Protein AF-A0A7C1AF96-F1 (afdb_monomer)

Nearest PDB structures (foldseek):
  2wfb-assembly1_A  TM=9.797E-01  e=1.948E-12  Megalodesulfovibrio gigas
  1rdu-assembly1_A  TM=8.745E-01  e=9.611E-09  Thermotoga maritima
  2yx6-assembly3_D-3  TM=8.385E-01  e=1.027E-07  Pyrococcus horikoshii OT3
  1eo1-assembly1_A  TM=7.213E-01  e=1.896E-06  Methanothermobacter thermautotrophicus

Radius of gyration: 34.33 Å; Cα contacts (8 Å, |Δi|>4): 402; chains: 1; bounding box: 81×77×96 Å

Solvent-accessible surface area (backbone atoms only — not comparable to full-atom values): 17673 Å² total; per-residue (Å²): 92,42,30,33,34,26,12,66,41,80,50,60,84,26,39,34,17,57,41,50,33,56,19,54,15,38,36,42,29,29,72,78,79,69,50,69,47,65,40,76,43,88,36,47,81,48,95,66,62,18,29,43,57,46,38,50,54,40,52,76,70,60,37,49,35,37,43,18,22,30,39,33,50,66,24,47,52,50,26,60,75,69,69,29,44,41,28,58,71,43,64,53,45,34,54,60,47,55,52,39,49,76,70,61,74,63,64,72,51,94,65,54,81,42,60,83,68,73,92,60,85,73,73,85,76,83,81,90,74,84,87,79,88,77,94,78,86,83,88,82,85,93,80,86,80,88,86,88,86,90,83,89,82,89,85,90,83,90,82,90,80,90,84,89,82,90,84,88,82,83,89,87,88,87,88,85,87,81,92,80,83,88,77,90,68,85,73,86,70,79,56,75,67,58,61,50,54,52,50,51,51,53,51,51,53,53,52,52,52,53,49,53,52,51,52,50,53,48,52,59,59,61,50,59,62,46,49,18,64,42,67,42,70,92,50,42,80,44,80,51,58,44,36,75,61,33,93,61,64,22,40,47,74,64,93,37,62,45,63,41,63,87,53,32,80,51,81,54,56,38,38,79,61,33,92,65,62,25,44,48,80,42,75,42,74,62,85,128

Mean predicted aligned error: 21.58 Å

Foldseek 3Di:
DWEKFQFQDQDLQTKGALDQLQGQWIWTADLVPRDTGIGGQPLNPPPDCSLVVSLVVCLVVVHQEYEHQFDEQNNVVSCVVSNHFYFHNGITGNNVSSVCVVVVVTDTDPGTPDYPPPPPPDDDDPDPDDDPDDDDDDDDDDDDDDDDDDDDDDDDDDDDDDDDDDDDDDDDDDDDDDDDDDDPDDPPPPDPVVVVVVVVVVVVVVVVVVVVVVVVVVVVVVLAWQKFKDFQLVQFPQPCQLCVQQPQSQWDGDNGIDGNSVSGNPPCRSCVRPPRNGIDIDIDNPPD

Sequence (288 aa):
MKIAVTSTGPTLDSDVEARFGRCAYFLIIDADTMQFEAIENPNIALGGGAGIQSAQLMSEKGVTTVLTGNCGPNAFNVFGQAGIQVIVGVSGNIRNAVEQFKAGKYSSADAPNVQSHFGVSSGQQPDQTQPSGSNNPPMGNPGMGMGRGGGRGRGMGGGRGMGRGMGMGMRATMPGAPAGPDVFQSSNIPTAGQSELDQLKQQAQILQQQKQEIEKRISELESGRKAAAFIQTDKCTACGICANVCPNNAISIDKYAVVNPKLCTACAVCVSECPNGAITITQQKIES

Structure (mmCI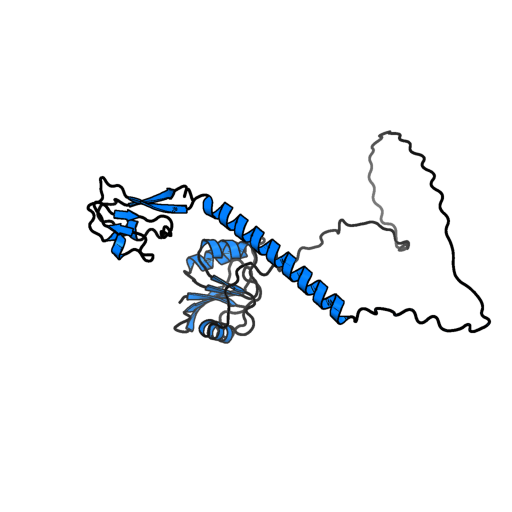F, N/CA/C/O backbone):
data_AF-A0A7C1AF96-F1
#
_entry.id   AF-A0A7C1AF96-F1
#
loop_
_atom_site.group_PDB
_atom_site.id
_atom_site.type_symbol
_atom_site.label_atom_id
_atom_site.label_alt_id
_atom_site.label_comp_id
_atom_site.label_asym_id
_atom_site.label_entity_id
_atom_site.label_seq_id
_atom_site.pdbx_PDB_ins_code
_atom_site.Cartn_x
_atom_site.Cartn_y
_atom_site.Cartn_z
_atom_site.occupancy
_atom_site.B_iso_or_equiv
_atom_site.auth_seq_id
_atom_site.auth_comp_id
_atom_site.auth_asym_id
_atom_site.auth_atom_id
_atom_site.pdbx_PDB_model_num
ATOM 1 N N . MET A 1 1 ? -2.999 -14.317 -1.721 1.00 89.12 1 MET A N 1
ATOM 2 C CA . MET A 1 1 ? -2.563 -12.898 -1.540 1.00 89.12 1 MET A CA 1
ATOM 3 C C . MET A 1 1 ? -1.856 -12.793 -0.193 1.00 89.12 1 MET A C 1
ATOM 5 O O . MET A 1 1 ? -2.411 -13.301 0.772 1.00 89.12 1 MET A O 1
ATOM 9 N N . LYS A 1 2 ? -0.677 -12.157 -0.085 1.00 95.50 2 LYS A N 1
ATOM 10 C CA . LYS A 1 2 ? 0.049 -12.068 1.200 1.00 95.50 2 LYS A CA 1
ATOM 11 C C . LYS A 1 2 ? -0.354 -10.838 2.005 1.00 95.50 2 LYS A C 1
ATOM 13 O O . LYS A 1 2 ? -0.113 -9.712 1.573 1.00 95.50 2 LYS A O 1
ATOM 18 N N . ILE A 1 3 ? -0.894 -11.062 3.194 1.00 96.81 3 ILE A N 1
ATOM 19 C CA . ILE A 1 3 ? -1.233 -10.013 4.155 1.00 96.81 3 ILE A CA 1
ATOM 20 C C . ILE A 1 3 ? -0.351 -10.129 5.398 1.00 96.81 3 ILE A C 1
ATOM 22 O O . ILE A 1 3 ? 0.041 -11.230 5.775 1.00 96.81 3 ILE A O 1
ATOM 26 N N . ALA A 1 4 ? -0.043 -9.011 6.046 1.00 97.88 4 ALA A N 1
ATOM 27 C CA . ALA A 1 4 ? 0.588 -9.005 7.361 1.00 97.88 4 ALA A CA 1
ATOM 28 C C . ALA A 1 4 ? -0.403 -8.522 8.412 1.00 97.88 4 ALA A C 1
ATOM 30 O O . ALA A 1 4 ? -1.096 -7.529 8.199 1.00 97.88 4 ALA A O 1
ATOM 31 N N . VAL A 1 5 ? -0.440 -9.186 9.560 1.00 98.06 5 VAL A N 1
ATOM 32 C CA . VAL A 1 5 ? -1.263 -8.780 10.702 1.00 98.06 5 VAL A CA 1
ATOM 33 C C . VAL A 1 5 ? -0.358 -8.529 11.901 1.00 98.06 5 VAL A C 1
ATOM 35 O O . VAL A 1 5 ? 0.487 -9.366 12.229 1.00 98.06 5 VAL A O 1
ATOM 38 N N . THR A 1 6 ? -0.509 -7.373 12.551 1.00 97.94 6 THR A N 1
ATOM 39 C CA . THR A 1 6 ? 0.190 -7.094 13.812 1.00 97.94 6 THR A CA 1
ATOM 40 C C . THR A 1 6 ? -0.390 -7.962 14.912 1.00 97.94 6 THR A C 1
ATOM 42 O O . THR A 1 6 ? -1.603 -8.018 15.079 1.00 97.94 6 THR A O 1
ATOM 45 N N . SER A 1 7 ? 0.460 -8.632 15.681 1.00 97.88 7 SER A N 1
ATOM 46 C CA . SER A 1 7 ? 0.019 -9.633 16.648 1.00 97.88 7 SER A CA 1
ATOM 47 C C . SER A 1 7 ? 0.686 -9.470 18.006 1.00 97.88 7 SER A C 1
ATOM 49 O O . SER A 1 7 ? 1.871 -9.135 18.106 1.00 97.88 7 SER A O 1
ATOM 51 N N . THR A 1 8 ? -0.092 -9.763 19.044 1.00 97.06 8 THR A N 1
ATOM 52 C CA . THR A 1 8 ? 0.370 -9.913 20.430 1.00 97.06 8 THR A CA 1
ATOM 53 C C . THR A 1 8 ? 1.110 -11.239 20.666 1.00 97.06 8 THR A C 1
ATOM 55 O O . THR A 1 8 ? 1.869 -11.351 21.627 1.00 97.06 8 THR A O 1
ATOM 58 N N . GLY A 1 9 ? 0.942 -12.231 19.782 1.00 96.44 9 GLY A N 1
ATOM 59 C CA . GLY A 1 9 ? 1.551 -13.563 19.895 1.00 96.44 9 GLY A CA 1
ATOM 60 C C . GLY A 1 9 ? 1.817 -14.260 18.548 1.00 96.44 9 GLY A C 1
ATOM 61 O O . GLY A 1 9 ? 1.460 -13.747 17.488 1.00 96.44 9 GLY A O 1
ATOM 62 N N . PRO A 1 10 ? 2.455 -15.442 18.541 1.00 97.19 10 PRO A N 1
ATOM 63 C CA . PRO A 1 10 ? 2.913 -16.089 17.308 1.00 97.19 10 PRO A CA 1
ATOM 64 C C . PRO A 1 10 ? 1.847 -16.957 16.611 1.00 97.19 10 PRO A C 1
ATOM 66 O O . PRO A 1 10 ? 2.187 -17.750 15.736 1.00 97.19 10 PRO A O 1
ATOM 69 N N . THR A 1 11 ? 0.569 -16.869 16.992 1.00 96.56 11 THR A N 1
ATOM 70 C CA . THR A 1 11 ? -0.496 -17.758 16.486 1.00 96.56 11 THR A CA 1
ATOM 71 C C . THR A 1 11 ? -1.687 -16.978 15.932 1.00 96.56 11 THR A C 1
ATOM 73 O O . THR A 1 11 ? -1.937 -15.844 16.330 1.00 96.56 11 THR A O 1
ATOM 76 N N . LEU A 1 12 ? -2.483 -17.611 15.063 1.00 93.94 12 LEU A N 1
ATOM 77 C CA . LEU A 1 12 ? -3.737 -17.037 14.540 1.00 93.94 12 LEU A CA 1
ATOM 78 C C . LEU A 1 12 ? -4.817 -16.812 15.611 1.00 93.94 12 LEU A C 1
ATOM 80 O O . LEU A 1 12 ? -5.776 -16.082 15.368 1.00 93.94 12 LEU A O 1
ATOM 84 N N . ASP A 1 13 ? -4.670 -17.447 16.772 1.00 95.94 13 ASP A N 1
ATOM 85 C CA . ASP A 1 13 ? -5.605 -17.306 17.889 1.00 95.94 13 ASP A CA 1
ATOM 86 C C . ASP A 1 13 ? -5.225 -16.134 18.811 1.00 95.94 13 ASP A C 1
ATOM 88 O O . ASP A 1 13 ? -5.972 -15.801 19.729 1.00 95.94 13 ASP A O 1
ATOM 92 N N . SER A 1 14 ? -4.081 -15.493 18.548 1.00 97.25 14 SER A N 1
ATOM 93 C CA . SER A 1 14 ? -3.659 -14.265 19.220 1.00 97.25 14 SER A CA 1
ATOM 94 C C . SER A 1 14 ? -4.515 -13.070 18.783 1.00 97.25 14 SER A C 1
ATOM 96 O O . SER A 1 14 ? -5.186 -13.097 17.744 1.00 97.25 14 SER A O 1
ATOM 98 N N . ASP A 1 15 ? -4.467 -12.001 19.574 1.00 97.81 15 ASP A N 1
ATOM 99 C CA . ASP A 1 15 ? -5.159 -10.752 19.264 1.00 97.81 15 ASP A CA 1
ATOM 100 C C . ASP A 1 15 ? -4.286 -9.809 18.437 1.00 97.81 15 ASP A C 1
ATOM 102 O O . ASP A 1 15 ? -3.054 -9.781 18.573 1.00 97.81 15 ASP A O 1
ATOM 106 N N . VAL A 1 16 ? -4.949 -8.994 17.618 1.00 97.50 16 VAL A N 1
ATOM 107 C CA . VAL A 1 16 ? -4.322 -7.939 16.826 1.00 97.50 16 VAL A CA 1
ATOM 108 C C . VAL A 1 16 ? -3.700 -6.897 17.753 1.00 97.50 16 VAL A C 1
ATOM 110 O O . VAL A 1 16 ? -4.373 -6.311 18.604 1.00 97.50 16 VAL A O 1
ATOM 113 N N . GLU A 1 17 ? -2.408 -6.623 17.573 1.00 96.12 17 GLU A N 1
ATOM 114 C CA . GLU A 1 17 ? -1.723 -5.600 18.363 1.00 96.12 17 GLU A CA 1
ATOM 115 C C . GLU A 1 17 ? -2.100 -4.196 17.872 1.00 96.12 17 GLU A C 1
ATOM 117 O O . GLU A 1 17 ? -2.015 -3.869 16.684 1.00 96.12 17 GLU A O 1
ATOM 122 N N . ALA A 1 18 ? -2.414 -3.318 18.827 1.00 94.06 18 ALA A N 1
ATOM 123 C CA . ALA A 1 18 ? -2.754 -1.925 18.583 1.00 94.06 18 ALA A CA 1
ATOM 124 C C . ALA A 1 18 ? -1.627 -1.075 17.969 1.00 94.06 18 ALA A C 1
ATOM 126 O O . ALA A 1 18 ? -1.911 0.005 17.462 1.00 94.06 18 ALA A O 1
ATOM 127 N N . ARG A 1 19 ? -0.352 -1.471 18.043 1.00 94.25 19 ARG A N 1
ATOM 128 C CA . ARG A 1 19 ? 0.785 -0.645 17.596 1.00 94.25 19 ARG A CA 1
ATOM 129 C C . ARG A 1 19 ? 1.544 -1.348 16.485 1.00 94.25 19 ARG A C 1
ATOM 131 O O . ARG A 1 19 ? 2.195 -2.348 16.747 1.00 94.25 19 ARG A O 1
ATOM 138 N N . PHE A 1 20 ? 1.573 -0.761 15.291 1.00 95.75 20 PHE A N 1
ATOM 139 C CA . PHE A 1 20 ? 2.322 -1.336 14.175 1.00 95.75 20 PHE A CA 1
ATOM 140 C C . PHE A 1 20 ? 3.829 -1.459 14.443 1.00 95.75 20 PHE A C 1
ATOM 142 O O . PHE A 1 20 ? 4.377 -2.552 14.469 1.00 95.75 20 PHE A O 1
ATOM 149 N N . GLY A 1 21 ? 4.519 -0.340 14.683 1.00 92.88 21 GLY A N 1
ATOM 150 C CA . GLY A 1 21 ? 5.987 -0.348 14.744 1.00 92.88 21 GLY A CA 1
ATOM 151 C C . GLY A 1 21 ? 6.581 -1.074 15.954 1.00 92.88 21 GLY A C 1
ATOM 152 O O . GLY A 1 21 ? 7.790 -1.260 16.006 1.00 92.88 21 GLY A O 1
ATOM 153 N N . ARG A 1 22 ? 5.755 -1.434 16.941 1.00 93.75 22 ARG A N 1
ATOM 154 C CA . ARG A 1 22 ? 6.172 -2.038 18.215 1.00 93.75 22 ARG A CA 1
ATOM 155 C C . ARG A 1 22 ? 5.296 -3.228 18.613 1.00 93.75 22 ARG A C 1
ATOM 157 O O . ARG A 1 22 ? 5.186 -3.514 19.801 1.00 93.75 22 ARG A O 1
ATOM 164 N N . CYS A 1 23 ? 4.641 -3.883 17.657 1.00 95.38 23 CYS A N 1
ATOM 165 C CA . CYS A 1 23 ? 3.987 -5.156 17.944 1.00 95.38 23 CYS A CA 1
ATOM 166 C C . CYS A 1 23 ? 5.028 -6.215 18.300 1.00 95.38 23 CYS A C 1
ATOM 168 O O . CYS A 1 23 ? 6.191 -6.088 17.910 1.00 95.38 23 CYS A O 1
ATOM 170 N N . ALA A 1 24 ? 4.605 -7.243 19.032 1.00 96.06 24 ALA A N 1
ATOM 171 C CA . ALA A 1 24 ? 5.470 -8.365 19.372 1.00 96.06 24 ALA A CA 1
ATOM 172 C C . ALA A 1 24 ? 5.779 -9.225 18.137 1.00 96.06 24 ALA A C 1
ATOM 174 O O . ALA A 1 24 ? 6.933 -9.581 17.903 1.00 96.06 24 ALA A O 1
ATOM 175 N N . TYR A 1 25 ? 4.762 -9.499 17.314 1.00 97.94 25 TYR A N 1
ATOM 176 C CA . TYR A 1 25 ? 4.886 -10.349 16.132 1.00 97.94 25 TYR A CA 1
ATOM 177 C C . TYR A 1 25 ? 4.202 -9.740 14.903 1.00 97.94 25 TYR A C 1
ATOM 179 O O . TYR A 1 25 ? 3.213 -9.009 15.014 1.00 97.94 25 TYR A O 1
ATOM 187 N N . PHE A 1 26 ? 4.708 -10.091 13.724 1.00 98.06 26 PHE A N 1
ATOM 188 C CA . PHE A 1 26 ? 4.015 -9.972 12.445 1.00 98.06 26 PHE A CA 1
ATOM 189 C C . PHE A 1 26 ? 3.628 -11.369 11.967 1.00 98.06 26 PHE A C 1
ATOM 191 O O . PHE A 1 26 ? 4.490 -12.232 11.805 1.00 98.06 26 PHE A O 1
ATOM 198 N N . LEU A 1 27 ? 2.340 -11.593 11.721 1.00 97.94 27 LEU A N 1
ATOM 199 C CA . LEU A 1 27 ? 1.864 -12.810 11.067 1.00 97.94 27 LEU A CA 1
ATOM 200 C C . LEU A 1 27 ? 1.725 -12.535 9.575 1.00 97.94 27 LEU A C 1
ATOM 202 O O . LEU A 1 27 ? 0.870 -11.744 9.178 1.00 97.94 27 LEU A O 1
ATOM 206 N N . ILE A 1 28 ? 2.561 -13.177 8.761 1.00 97.88 28 ILE A N 1
ATOM 207 C CA . ILE A 1 28 ? 2.480 -13.121 7.301 1.00 97.88 28 ILE A CA 1
ATOM 208 C C . ILE A 1 28 ? 1.579 -14.261 6.853 1.00 97.88 28 ILE A C 1
ATOM 210 O O . ILE A 1 28 ? 1.961 -15.422 6.948 1.00 97.88 28 ILE A O 1
ATOM 214 N N . ILE A 1 29 ? 0.378 -13.931 6.401 1.00 96.94 29 ILE A N 1
ATOM 215 C CA . ILE A 1 29 ? -0.694 -14.883 6.123 1.00 96.94 29 ILE A CA 1
ATOM 216 C C . ILE A 1 29 ? -1.000 -14.843 4.629 1.00 96.94 29 ILE A C 1
ATOM 218 O O . ILE A 1 29 ? -1.145 -13.771 4.040 1.00 96.94 29 ILE A O 1
ATOM 222 N N . ASP A 1 30 ? -1.133 -16.006 4.003 1.00 95.38 30 ASP A N 1
ATOM 223 C CA . ASP A 1 30 ? -1.784 -16.095 2.703 1.00 95.38 30 ASP A CA 1
ATOM 224 C C . ASP A 1 30 ? -3.303 -16.100 2.906 1.00 95.38 30 ASP A C 1
ATOM 226 O O . ASP A 1 30 ? -3.874 -17.058 3.431 1.00 95.38 30 ASP A O 1
ATOM 230 N N . ALA A 1 31 ? -3.964 -15.018 2.496 1.00 89.81 31 ALA A N 1
ATOM 231 C CA . ALA A 1 31 ? -5.403 -14.842 2.666 1.00 89.81 31 ALA A CA 1
ATOM 232 C C . ALA A 1 31 ? -6.228 -15.941 1.969 1.00 89.81 31 ALA A C 1
ATOM 234 O O . ALA A 1 31 ? -7.345 -16.239 2.398 1.00 89.81 31 ALA A O 1
ATOM 235 N N . ASP A 1 32 ? -5.695 -16.580 0.926 1.00 89.31 32 ASP A N 1
ATOM 236 C CA . ASP A 1 32 ? -6.428 -17.606 0.185 1.00 89.31 32 ASP A CA 1
ATOM 237 C C . ASP A 1 32 ? -6.416 -18.944 0.938 1.00 89.31 32 ASP A C 1
ATOM 239 O O . ASP A 1 32 ? -7.465 -19.570 1.105 1.00 89.31 32 ASP A O 1
ATOM 243 N N . THR A 1 33 ? -5.256 -19.339 1.472 1.00 93.19 33 THR A N 1
ATOM 244 C CA . THR A 1 33 ? -5.028 -20.666 2.075 1.00 93.19 33 THR A CA 1
ATOM 245 C C . THR A 1 33 ? -5.020 -20.685 3.604 1.00 93.19 33 THR A C 1
ATOM 247 O O . THR A 1 33 ? -5.053 -21.764 4.190 1.00 93.19 33 THR A O 1
ATOM 250 N N . MET A 1 34 ? -4.974 -19.521 4.262 1.00 89.56 34 MET A N 1
ATOM 251 C CA . MET A 1 34 ? -4.765 -19.355 5.711 1.00 89.56 34 MET A CA 1
ATOM 252 C C . MET A 1 34 ? -3.424 -19.900 6.235 1.00 89.56 34 MET A C 1
ATOM 254 O O . MET A 1 34 ? -3.220 -19.962 7.450 1.00 89.56 34 MET A O 1
ATOM 258 N N . GLN A 1 35 ? -2.492 -20.275 5.353 1.00 94.31 35 GLN A N 1
ATOM 259 C CA . GLN A 1 35 ? -1.126 -20.598 5.759 1.00 94.31 35 GLN A CA 1
ATOM 260 C C . GLN A 1 35 ? -0.426 -19.334 6.251 1.00 94.31 35 GLN A C 1
ATOM 262 O O . GLN A 1 35 ? -0.613 -18.261 5.675 1.00 94.31 35 GLN A O 1
ATOM 267 N N . PHE A 1 36 ? 0.378 -19.454 7.308 1.00 96.88 36 PHE A N 1
ATOM 268 C CA . PHE A 1 36 ? 1.042 -18.301 7.898 1.00 96.88 36 PHE A CA 1
ATOM 269 C C . PHE A 1 36 ? 2.465 -18.591 8.378 1.00 96.88 36 PHE A C 1
ATOM 271 O O . PHE A 1 36 ? 2.800 -19.713 8.752 1.00 96.88 36 PHE A O 1
ATOM 278 N N . GLU A 1 37 ? 3.276 -17.538 8.403 1.00 97.19 37 GLU A N 1
ATOM 279 C CA . GLU A 1 37 ? 4.590 -17.466 9.040 1.00 97.19 37 GLU A CA 1
ATOM 280 C C . GLU A 1 37 ? 4.519 -16.415 10.155 1.00 97.19 37 GLU A C 1
ATOM 282 O O . GLU A 1 37 ? 4.084 -15.285 9.919 1.00 97.19 37 GLU A O 1
ATOM 287 N N . ALA A 1 38 ? 4.934 -16.773 11.371 1.00 97.44 38 ALA A N 1
ATOM 288 C CA . ALA A 1 38 ? 5.052 -15.829 12.477 1.00 97.44 38 ALA A CA 1
ATOM 289 C C . ALA A 1 38 ? 6.484 -15.294 12.560 1.00 97.44 38 ALA A C 1
ATOM 291 O O . ALA A 1 38 ? 7.435 -16.068 12.658 1.00 97.44 38 ALA A O 1
ATOM 292 N N . ILE A 1 39 ? 6.627 -13.972 12.548 1.00 97.00 39 ILE A N 1
ATOM 293 C CA . ILE A 1 39 ? 7.911 -13.277 12.623 1.00 97.00 39 ILE A CA 1
ATOM 294 C C . ILE A 1 39 ? 7.922 -12.437 13.895 1.00 97.00 39 ILE A C 1
ATOM 296 O O . ILE A 1 39 ? 7.085 -11.550 14.056 1.00 97.00 39 ILE A O 1
ATOM 300 N N . GLU A 1 40 ? 8.865 -12.696 14.795 1.00 97.25 40 GLU A N 1
ATOM 301 C CA . GLU A 1 40 ? 9.105 -11.826 15.950 1.00 97.25 40 GLU A CA 1
ATOM 302 C C . GLU A 1 40 ? 9.656 -10.477 15.478 1.00 97.25 40 GLU A C 1
ATOM 304 O O . GLU A 1 40 ? 10.508 -10.425 14.591 1.00 97.25 40 GLU A O 1
ATOM 309 N N . ASN A 1 41 ? 9.164 -9.374 16.041 1.00 95.56 41 ASN A N 1
ATOM 310 C CA . ASN A 1 41 ? 9.563 -8.040 15.613 1.00 95.56 41 ASN A CA 1
ATOM 311 C C . ASN A 1 41 ? 10.895 -7.609 16.265 1.00 95.56 41 ASN A C 1
ATOM 313 O O . ASN A 1 41 ? 10.896 -7.194 17.430 1.00 95.56 41 ASN A O 1
ATOM 317 N N . PRO A 1 42 ? 12.020 -7.565 15.520 1.00 92.56 42 PRO A N 1
ATOM 318 C CA . PRO A 1 42 ? 13.310 -7.160 16.084 1.00 92.56 42 PRO A CA 1
ATOM 319 C C . PRO A 1 42 ? 13.357 -5.665 16.437 1.00 92.56 42 PRO A C 1
ATOM 321 O O . PRO A 1 42 ? 14.254 -5.208 17.144 1.00 92.56 42 PRO A O 1
ATOM 324 N N . ASN A 1 43 ? 12.392 -4.879 15.950 1.00 93.25 43 ASN A N 1
ATOM 325 C CA . ASN A 1 43 ? 12.403 -3.423 16.027 1.00 93.25 43 ASN A CA 1
ATOM 326 C C . ASN A 1 43 ? 11.669 -2.871 17.257 1.00 93.25 43 ASN A C 1
ATOM 328 O O . ASN A 1 43 ? 11.632 -1.652 17.448 1.00 93.25 43 ASN A O 1
ATOM 332 N N . ILE A 1 44 ? 11.095 -3.735 18.104 1.00 90.12 44 ILE A N 1
ATOM 333 C CA . ILE A 1 44 ? 10.244 -3.331 19.234 1.00 90.12 44 ILE A CA 1
ATOM 334 C C . ILE A 1 44 ? 10.962 -2.396 20.222 1.00 90.12 44 ILE A C 1
ATOM 336 O O . ILE A 1 44 ? 10.368 -1.434 20.715 1.00 90.12 44 ILE A O 1
ATOM 340 N N . ALA A 1 45 ? 12.253 -2.642 20.460 1.00 87.06 45 ALA A N 1
ATOM 341 C CA . ALA A 1 45 ? 13.074 -1.929 21.437 1.00 87.06 45 ALA A CA 1
ATOM 342 C C . ALA A 1 45 ? 13.788 -0.687 20.870 1.00 87.06 45 ALA A C 1
ATOM 344 O O . ALA A 1 45 ? 14.505 -0.004 21.601 1.00 87.06 45 ALA A O 1
ATOM 345 N N . LEU A 1 46 ? 13.611 -0.365 19.582 1.00 86.06 46 LEU A N 1
ATOM 346 C CA . LEU A 1 46 ? 14.291 0.782 18.985 1.00 86.06 46 LEU A CA 1
ATOM 347 C C . LEU A 1 46 ? 13.798 2.102 19.604 1.00 86.06 46 LEU A C 1
ATOM 349 O O . LEU A 1 46 ? 12.593 2.386 19.679 1.00 86.06 46 LEU A O 1
ATOM 353 N N . GLY A 1 47 ? 14.757 2.945 20.002 1.00 79.62 47 GLY A N 1
ATOM 354 C CA . GLY A 1 47 ? 14.502 4.284 20.547 1.00 79.62 47 GLY A CA 1
ATOM 355 C C . GLY A 1 47 ? 13.832 5.231 19.543 1.00 79.62 47 GLY A C 1
ATOM 356 O O . GLY A 1 47 ? 13.121 6.151 19.938 1.00 79.62 47 GLY A O 1
ATOM 357 N N . GLY A 1 48 ? 13.983 4.959 18.244 1.00 86.62 48 GLY A N 1
ATOM 358 C CA . GLY A 1 48 ? 13.337 5.679 17.151 1.00 86.62 48 GLY A CA 1
ATOM 359 C C . GLY A 1 48 ? 13.349 4.860 15.861 1.00 86.62 48 GLY A C 1
ATOM 360 O O . GLY A 1 48 ? 14.151 3.946 15.705 1.00 86.62 48 GLY A O 1
ATOM 361 N N . GLY A 1 49 ? 12.429 5.155 14.940 1.00 89.06 49 GLY A N 1
ATOM 362 C CA . GLY A 1 49 ? 12.390 4.498 13.626 1.00 89.06 49 GLY A CA 1
ATOM 363 C C . GLY A 1 49 ? 11.813 3.077 13.601 1.00 89.06 49 GLY A C 1
ATOM 364 O O . GLY A 1 49 ? 11.750 2.491 12.525 1.00 89.06 49 GLY A O 1
ATOM 365 N N . ALA A 1 50 ? 11.313 2.551 14.726 1.00 92.19 50 ALA A N 1
ATOM 366 C CA . ALA A 1 50 ? 10.740 1.202 14.818 1.00 92.19 50 ALA A CA 1
ATOM 367 C C . ALA A 1 50 ? 9.675 0.914 13.740 1.00 92.19 50 ALA A C 1
ATOM 369 O O . ALA A 1 50 ? 9.684 -0.138 13.106 1.00 92.19 50 ALA A O 1
ATOM 370 N N . GLY A 1 51 ? 8.802 1.892 13.464 1.00 93.38 51 GLY A N 1
ATOM 371 C CA . GLY A 1 51 ? 7.803 1.791 12.397 1.00 93.38 51 GLY A CA 1
ATOM 372 C C . GLY A 1 51 ? 8.385 1.795 10.979 1.00 93.38 51 GLY A C 1
ATOM 373 O O . GLY A 1 51 ? 7.856 1.099 10.126 1.00 93.38 51 GLY A O 1
ATOM 374 N N . ILE A 1 52 ? 9.474 2.527 10.722 1.00 94.94 52 ILE A N 1
ATOM 375 C CA . ILE A 1 52 ? 10.123 2.561 9.397 1.00 94.94 52 ILE A CA 1
ATOM 376 C C . ILE A 1 52 ? 10.756 1.201 9.111 1.00 94.94 52 ILE A C 1
ATOM 378 O O . ILE A 1 52 ? 10.479 0.603 8.078 1.00 94.94 52 ILE A O 1
ATOM 382 N N . GLN A 1 53 ? 11.546 0.697 10.061 1.00 95.94 53 GLN A N 1
ATOM 383 C CA . GLN A 1 53 ? 12.230 -0.592 9.939 1.00 95.94 53 GLN A CA 1
ATOM 384 C C . GLN A 1 53 ? 11.231 -1.751 9.834 1.00 95.94 53 GLN A C 1
ATOM 386 O O . GLN A 1 53 ? 11.382 -2.639 9.001 1.00 95.94 53 GLN A O 1
ATOM 391 N N . SER A 1 54 ? 10.147 -1.706 10.615 1.00 96.56 54 SER A N 1
ATOM 392 C CA . SER A 1 54 ? 9.077 -2.703 10.516 1.00 96.56 54 SER A CA 1
ATOM 393 C C . SER A 1 54 ? 8.363 -2.658 9.162 1.00 96.56 54 SER A C 1
ATOM 395 O O . SER A 1 54 ? 8.066 -3.702 8.594 1.00 96.56 54 SER A O 1
ATOM 397 N N . ALA A 1 55 ? 8.104 -1.469 8.609 1.00 96.19 55 ALA A N 1
ATOM 398 C CA . ALA A 1 55 ? 7.479 -1.340 7.293 1.00 96.19 55 ALA A CA 1
ATOM 399 C C . ALA A 1 55 ? 8.403 -1.825 6.160 1.00 96.19 55 ALA A C 1
ATOM 401 O O . ALA A 1 55 ? 7.933 -2.475 5.227 1.00 96.19 55 ALA A O 1
ATOM 402 N N . GLN A 1 56 ? 9.715 -1.581 6.268 1.00 95.56 56 GLN A N 1
ATOM 403 C CA . GLN A 1 56 ? 10.718 -2.125 5.344 1.00 95.56 56 GLN A CA 1
ATOM 404 C C . GLN A 1 56 ? 10.728 -3.658 5.370 1.00 95.56 56 GLN A C 1
ATOM 406 O O . GLN A 1 56 ? 10.623 -4.275 4.313 1.00 95.56 56 GLN A O 1
ATOM 411 N N . LEU A 1 57 ? 10.717 -4.265 6.561 1.00 95.88 57 LEU A N 1
ATOM 412 C CA . LEU A 1 57 ? 10.621 -5.719 6.722 1.00 95.88 57 LEU A CA 1
ATOM 413 C C . LEU A 1 57 ? 9.371 -6.302 6.037 1.00 95.88 57 LEU A C 1
ATOM 415 O O . LEU A 1 57 ? 9.436 -7.358 5.410 1.00 95.88 57 LEU A O 1
ATOM 419 N N . MET A 1 58 ? 8.223 -5.621 6.125 1.00 96.62 58 MET A N 1
ATOM 420 C CA . MET A 1 58 ? 6.995 -6.068 5.448 1.00 96.62 58 MET A CA 1
ATOM 421 C C . MET A 1 58 ? 7.103 -5.976 3.921 1.00 96.62 58 MET A C 1
ATOM 423 O O . MET A 1 58 ? 6.608 -6.860 3.219 1.00 96.62 58 MET A O 1
ATOM 427 N N . SER A 1 59 ? 7.780 -4.944 3.412 1.00 95.38 59 SER A N 1
ATOM 428 C CA . SER A 1 59 ? 8.071 -4.797 1.983 1.00 95.38 59 SER A CA 1
ATOM 429 C C . SER A 1 59 ? 8.971 -5.923 1.471 1.00 95.38 59 SER A C 1
ATOM 431 O O . SER A 1 59 ? 8.650 -6.571 0.477 1.00 95.38 59 SER A O 1
ATOM 433 N N . GLU A 1 60 ? 10.031 -6.255 2.211 1.00 95.00 60 GLU A N 1
ATOM 434 C CA . GLU A 1 60 ? 10.932 -7.372 1.890 1.00 95.00 60 GLU A CA 1
ATOM 435 C C . GLU A 1 60 ? 10.216 -8.730 1.886 1.00 95.00 60 GLU A C 1
ATOM 437 O O . GLU A 1 60 ? 10.514 -9.597 1.064 1.00 95.00 60 GLU A O 1
ATOM 442 N N . LYS A 1 61 ? 9.226 -8.917 2.769 1.00 95.00 61 LYS A N 1
ATOM 443 C CA . LYS A 1 61 ? 8.389 -10.129 2.816 1.00 95.00 61 LYS A CA 1
ATOM 444 C C . LYS A 1 61 ? 7.358 -10.208 1.679 1.00 95.00 61 LYS A C 1
ATOM 446 O O . LYS A 1 61 ? 6.690 -11.240 1.537 1.00 95.00 61 LYS A O 1
ATOM 451 N N . GLY A 1 62 ? 7.248 -9.169 0.847 1.00 94.62 62 GLY A N 1
ATOM 452 C CA . GLY A 1 62 ? 6.353 -9.123 -0.311 1.00 94.62 62 GLY A CA 1
ATOM 453 C C . GLY A 1 62 ? 4.876 -9.098 0.081 1.00 94.62 62 GLY A C 1
ATOM 454 O O . GLY A 1 62 ? 4.045 -9.729 -0.574 1.00 94.62 62 GLY A O 1
ATOM 455 N N . VAL A 1 63 ? 4.559 -8.441 1.195 1.00 96.69 63 VAL A N 1
ATOM 456 C CA . VAL A 1 63 ? 3.189 -8.266 1.683 1.00 96.69 63 VAL A CA 1
ATOM 457 C C . VAL A 1 63 ? 2.489 -7.195 0.854 1.00 96.69 63 VAL A C 1
ATOM 459 O O . VAL A 1 63 ? 3.050 -6.132 0.620 1.00 96.69 63 VAL A O 1
ATOM 462 N N . THR A 1 64 ? 1.245 -7.440 0.447 1.00 96.25 64 THR A N 1
ATOM 463 C CA . THR A 1 64 ? 0.440 -6.465 -0.308 1.00 96.25 64 THR A CA 1
ATOM 464 C C . THR A 1 64 ? -0.468 -5.626 0.586 1.00 96.25 64 THR A C 1
ATOM 466 O O . THR A 1 64 ? -0.845 -4.516 0.212 1.00 96.25 64 THR A O 1
ATOM 469 N N . THR A 1 65 ? -0.827 -6.140 1.767 1.00 96.50 65 THR A N 1
ATOM 470 C CA . THR A 1 65 ? -1.747 -5.472 2.698 1.00 96.50 65 THR A CA 1
ATOM 471 C C . THR A 1 65 ? -1.344 -5.699 4.151 1.00 96.50 65 THR A C 1
ATOM 473 O O . THR A 1 65 ? -1.037 -6.822 4.538 1.00 96.50 65 THR A O 1
ATOM 476 N N . VAL A 1 66 ? -1.391 -4.656 4.978 1.00 97.50 66 VAL A N 1
ATOM 477 C CA . VAL A 1 66 ? -1.111 -4.716 6.419 1.00 97.50 66 VAL A CA 1
ATOM 478 C C . VAL A 1 66 ? -2.369 -4.395 7.214 1.00 97.50 66 VAL A C 1
ATOM 480 O O . VAL A 1 66 ? -2.984 -3.355 7.002 1.00 97.50 66 VAL A O 1
ATOM 483 N N . LEU A 1 67 ? -2.727 -5.265 8.155 1.00 97.44 67 LEU A N 1
ATOM 484 C CA . LEU A 1 67 ? -3.810 -5.079 9.114 1.00 97.44 67 LEU A CA 1
ATOM 485 C C . LEU A 1 67 ? -3.197 -4.748 10.475 1.00 97.44 67 LEU A C 1
ATOM 487 O O . LEU A 1 67 ? -2.409 -5.525 11.019 1.00 97.44 67 LEU A O 1
ATOM 491 N N . THR A 1 68 ? -3.553 -3.594 11.028 1.00 97.06 68 THR A N 1
ATOM 492 C CA . THR A 1 68 ? -3.049 -3.134 12.326 1.00 97.06 68 THR A CA 1
ATOM 493 C C . THR A 1 68 ? -4.105 -2.334 13.077 1.00 97.06 68 THR A C 1
ATOM 495 O O . THR A 1 68 ? -5.028 -1.781 12.479 1.00 97.06 68 THR A O 1
ATOM 498 N N . GLY A 1 69 ? -3.961 -2.218 14.398 1.00 93.88 69 GLY A N 1
ATOM 499 C CA . GLY A 1 69 ? -4.761 -1.262 15.159 1.00 93.88 69 GLY A CA 1
ATOM 500 C C . GLY A 1 69 ? -4.383 0.176 14.811 1.00 93.88 69 GLY A C 1
ATOM 501 O O . GLY A 1 69 ? -5.225 0.952 14.370 1.00 93.88 69 GLY A O 1
ATOM 502 N N . ASN A 1 70 ? -3.106 0.537 14.946 1.00 93.88 70 ASN A N 1
ATOM 503 C CA . ASN A 1 70 ? -2.626 1.884 14.650 1.00 93.88 70 ASN A CA 1
ATOM 504 C C . ASN A 1 70 ? -1.363 1.887 13.794 1.00 93.88 70 ASN A C 1
ATOM 506 O O . ASN A 1 70 ? -0.451 1.077 13.990 1.00 93.88 70 ASN A O 1
ATOM 510 N N . CYS A 1 71 ? -1.287 2.866 12.894 1.00 94.12 71 CYS A N 1
ATOM 511 C CA . CYS A 1 71 ? -0.140 3.143 12.043 1.00 94.12 71 CYS A CA 1
ATOM 512 C C . CYS A 1 71 ? 0.206 4.637 12.097 1.00 94.12 71 CYS A C 1
ATOM 514 O O . CYS A 1 71 ? -0.623 5.493 11.790 1.00 94.12 71 CYS A O 1
ATOM 516 N N . GLY A 1 72 ? 1.446 4.948 12.482 1.00 90.06 72 GLY A N 1
ATOM 517 C CA . GLY A 1 72 ? 1.961 6.320 12.483 1.00 90.06 72 GLY A CA 1
ATOM 518 C C . GLY A 1 72 ? 2.431 6.785 11.097 1.00 90.06 72 GLY A C 1
ATOM 519 O O . GLY A 1 72 ? 2.647 5.950 10.212 1.00 90.06 72 GLY A O 1
ATOM 520 N N . PRO A 1 73 ? 2.670 8.097 10.911 1.00 91.12 73 PRO A N 1
ATOM 521 C CA . PRO A 1 73 ? 2.966 8.700 9.606 1.00 91.12 73 PRO A CA 1
ATOM 522 C C . PRO A 1 73 ? 4.229 8.135 8.953 1.00 91.12 73 PRO A C 1
ATOM 524 O O . PRO A 1 73 ? 4.250 7.882 7.754 1.00 91.12 73 PRO A O 1
ATOM 527 N N . ASN A 1 74 ? 5.268 7.863 9.746 1.00 91.88 74 ASN A N 1
ATOM 528 C CA . ASN A 1 74 ? 6.534 7.361 9.214 1.00 91.88 74 ASN A CA 1
ATOM 529 C C . ASN A 1 74 ? 6.393 5.975 8.568 1.00 91.88 74 ASN A C 1
ATOM 531 O O . ASN A 1 74 ? 6.940 5.750 7.497 1.00 91.88 74 ASN A O 1
ATOM 535 N N . ALA A 1 75 ? 5.656 5.059 9.203 1.00 93.12 75 ALA A N 1
ATOM 536 C CA . ALA A 1 75 ? 5.404 3.732 8.642 1.00 93.12 75 ALA A CA 1
ATOM 537 C C . ALA A 1 75 ? 4.459 3.817 7.436 1.00 93.12 75 ALA A C 1
ATOM 539 O O . ALA A 1 75 ? 4.713 3.199 6.408 1.00 93.12 75 ALA A O 1
ATOM 540 N N . PHE A 1 76 ? 3.416 4.646 7.541 1.00 93.62 76 PHE A N 1
ATOM 541 C CA . PHE A 1 76 ? 2.441 4.857 6.474 1.00 93.62 76 PHE A CA 1
ATOM 542 C C . PHE A 1 76 ? 3.095 5.367 5.179 1.00 93.62 76 PHE A C 1
ATOM 544 O O . PHE A 1 76 ? 2.796 4.872 4.096 1.00 93.62 76 PHE A O 1
ATOM 551 N N . ASN A 1 77 ? 4.063 6.281 5.290 1.00 93.38 77 ASN A N 1
ATOM 552 C CA . ASN A 1 77 ? 4.830 6.774 4.144 1.00 93.38 77 ASN A CA 1
ATOM 553 C C . ASN A 1 77 ? 5.651 5.669 3.461 1.00 93.38 77 ASN A C 1
ATOM 555 O O . ASN A 1 77 ? 5.700 5.620 2.234 1.00 93.38 77 ASN A O 1
ATOM 559 N N . VAL A 1 78 ? 6.277 4.776 4.237 1.00 94.81 78 VAL A N 1
ATOM 560 C CA . VAL A 1 78 ? 7.033 3.635 3.687 1.00 94.81 78 VAL A CA 1
ATOM 561 C C . VAL A 1 78 ? 6.096 2.684 2.946 1.00 94.81 78 VAL A C 1
ATOM 563 O O . VAL A 1 78 ? 6.412 2.250 1.842 1.00 94.81 78 VAL A O 1
ATOM 566 N N . PHE A 1 79 ? 4.919 2.412 3.509 1.00 95.50 79 PHE A N 1
ATOM 567 C CA . PHE A 1 79 ? 3.912 1.581 2.856 1.00 95.50 79 PHE A CA 1
ATOM 568 C C . PHE A 1 79 ? 3.404 2.180 1.546 1.00 95.50 79 PHE A C 1
ATOM 570 O O . PHE A 1 79 ? 3.372 1.476 0.539 1.00 95.50 79 PHE A O 1
ATOM 577 N N . GLY A 1 80 ? 3.105 3.482 1.525 1.00 92.44 80 GLY A N 1
ATOM 578 C CA . GLY A 1 80 ? 2.701 4.179 0.304 1.00 92.44 80 GLY A CA 1
ATOM 579 C C . GLY A 1 80 ? 3.761 4.108 -0.800 1.00 92.44 80 GLY A C 1
ATOM 580 O O . GLY A 1 80 ? 3.427 3.864 -1.956 1.00 92.44 80 GLY A O 1
ATOM 581 N N . GLN A 1 81 ? 5.046 4.243 -0.450 1.00 92.75 81 GLN A N 1
ATOM 582 C CA . GLN A 1 81 ? 6.155 4.107 -1.406 1.00 92.75 81 GLN A CA 1
ATOM 583 C C . GLN A 1 81 ? 6.332 2.673 -1.921 1.00 92.75 81 GLN A C 1
ATOM 585 O O . GLN A 1 81 ? 6.708 2.483 -3.075 1.00 92.75 81 GLN A O 1
ATOM 590 N N . ALA A 1 82 ? 6.059 1.675 -1.081 1.00 93.44 82 ALA A N 1
ATOM 591 C CA . ALA A 1 82 ? 6.142 0.261 -1.435 1.00 93.44 82 ALA A CA 1
ATOM 592 C C . ALA A 1 82 ? 4.883 -0.268 -2.155 1.00 93.44 82 ALA A C 1
ATOM 594 O O . ALA A 1 82 ? 4.858 -1.427 -2.560 1.00 93.44 82 ALA A O 1
ATOM 595 N N . GLY A 1 83 ? 3.835 0.552 -2.308 1.00 93.50 83 GLY A N 1
ATOM 596 C CA . GLY A 1 83 ? 2.555 0.120 -2.880 1.00 93.50 83 GLY A CA 1
ATOM 597 C C . GLY A 1 83 ? 1.780 -0.853 -1.982 1.00 93.50 83 GLY A C 1
ATOM 598 O O . GLY A 1 83 ? 0.969 -1.635 -2.475 1.00 93.50 83 GLY A O 1
ATOM 599 N N . ILE A 1 84 ? 2.037 -0.823 -0.673 1.00 96.19 84 ILE A N 1
ATOM 600 C CA . ILE A 1 84 ? 1.413 -1.701 0.319 1.00 96.19 84 ILE A CA 1
ATOM 601 C C . ILE A 1 84 ? 0.197 -0.993 0.906 1.00 96.19 84 ILE A C 1
ATOM 603 O O . ILE A 1 84 ? 0.294 0.122 1.418 1.00 96.19 84 ILE A O 1
ATOM 607 N N . GLN A 1 85 ? -0.956 -1.655 0.864 1.00 94.75 85 GLN A N 1
ATOM 608 C CA . GLN A 1 85 ? -2.185 -1.121 1.444 1.00 94.75 85 GLN A CA 1
ATOM 609 C C . GLN A 1 85 ? -2.169 -1.280 2.963 1.00 94.75 85 GLN A C 1
ATOM 611 O O . GLN A 1 85 ? -1.783 -2.326 3.481 1.00 94.75 85 GLN A O 1
ATOM 616 N N . VAL A 1 86 ? -2.628 -0.269 3.695 1.00 95.88 86 VAL A N 1
ATOM 617 C CA . VAL A 1 86 ? -2.693 -0.314 5.160 1.00 95.88 86 VAL A CA 1
ATOM 618 C C . VAL A 1 86 ? -4.145 -0.221 5.593 1.00 95.88 86 VAL A C 1
ATOM 620 O O . VAL A 1 86 ? -4.867 0.668 5.159 1.00 95.88 86 VAL A O 1
ATOM 623 N N . ILE A 1 87 ? -4.567 -1.124 6.469 1.00 95.44 87 ILE A N 1
ATOM 624 C CA . ILE A 1 87 ? -5.868 -1.114 7.127 1.00 95.44 87 ILE A CA 1
ATOM 625 C C . ILE A 1 87 ? -5.611 -0.860 8.609 1.00 95.44 87 ILE A C 1
ATOM 627 O O . ILE A 1 87 ? -4.907 -1.625 9.273 1.00 95.44 87 ILE A O 1
ATOM 631 N N . VAL A 1 88 ? -6.170 0.238 9.110 1.00 94.56 88 VAL A N 1
ATOM 632 C CA . VAL A 1 88 ? -6.050 0.666 10.509 1.00 94.56 88 VAL A CA 1
ATOM 633 C C . VAL A 1 88 ? -7.375 0.474 11.247 1.00 94.56 88 VAL A C 1
ATOM 635 O O . VAL A 1 88 ? -8.424 0.320 10.628 1.00 94.56 88 VAL A O 1
ATOM 638 N N . GLY A 1 89 ? -7.340 0.492 12.578 1.00 92.06 89 GLY A N 1
ATOM 639 C CA . GLY A 1 89 ? -8.516 0.265 13.422 1.00 92.06 89 GLY A CA 1
ATOM 640 C C . GLY A 1 89 ? -8.903 -1.209 13.568 1.00 92.06 89 GLY A C 1
ATOM 641 O O . GLY A 1 89 ? -9.968 -1.510 14.105 1.00 92.06 89 GLY A O 1
ATOM 642 N N . VAL A 1 90 ? -8.051 -2.135 13.118 1.00 94.50 90 VAL A N 1
ATOM 643 C CA . VAL A 1 90 ? -8.284 -3.573 13.281 1.00 94.50 90 VAL A CA 1
ATOM 644 C C . VAL A 1 90 ? -8.019 -3.959 14.736 1.00 94.50 90 VAL A C 1
ATOM 646 O O . VAL A 1 90 ? -7.017 -3.558 15.328 1.00 94.50 90 VAL A O 1
ATOM 649 N N . SER A 1 91 ? -8.928 -4.725 15.332 1.00 94.12 91 SER A N 1
ATOM 650 C CA . SER A 1 91 ? -8.826 -5.178 16.720 1.00 94.12 91 SER A CA 1
ATOM 651 C C . SER A 1 91 ? -9.501 -6.537 16.906 1.00 94.12 91 SER A C 1
ATOM 653 O O . SER A 1 91 ? -10.267 -6.982 16.049 1.00 94.12 91 SER A O 1
ATOM 655 N N . GLY A 1 92 ? -9.215 -7.185 18.037 1.00 94.81 92 GLY A N 1
ATOM 656 C CA . GLY A 1 92 ? -9.720 -8.517 18.365 1.00 94.81 92 GLY A CA 1
ATOM 657 C C . GLY A 1 92 ? -8.887 -9.635 17.742 1.00 94.81 92 GLY A C 1
ATOM 658 O O . GLY A 1 92 ? -7.735 -9.432 17.366 1.00 94.81 92 GLY A O 1
ATOM 659 N N . ASN A 1 93 ? -9.485 -10.819 17.643 1.00 97.56 93 ASN A N 1
ATOM 660 C CA . ASN A 1 93 ? -8.797 -12.027 17.209 1.00 97.56 93 ASN A CA 1
ATOM 661 C C . ASN A 1 93 ? -8.356 -11.971 15.732 1.00 97.56 93 ASN A C 1
ATOM 663 O O . ASN A 1 93 ? -9.104 -11.531 14.853 1.00 97.56 93 ASN A O 1
ATOM 667 N N . ILE A 1 94 ? -7.154 -12.479 15.453 1.00 96.81 94 ILE A N 1
ATOM 668 C CA . ILE A 1 94 ? -6.520 -12.397 14.132 1.00 96.81 94 ILE A CA 1
ATOM 669 C C . ILE A 1 94 ? -7.242 -13.234 13.083 1.00 96.81 94 ILE A C 1
ATOM 671 O O . ILE A 1 94 ? -7.466 -12.743 11.978 1.00 96.81 94 ILE A O 1
ATOM 675 N N . ARG A 1 95 ? -7.655 -14.462 13.407 1.00 95.56 95 ARG A N 1
ATOM 676 C CA . ARG A 1 95 ? -8.431 -15.300 12.479 1.00 95.56 95 ARG A CA 1
ATOM 677 C C . ARG A 1 95 ? -9.688 -14.573 12.008 1.00 95.56 95 ARG A C 1
ATOM 679 O O . ARG A 1 95 ? -9.917 -14.467 10.804 1.00 95.56 95 ARG A O 1
ATOM 686 N N . ASN A 1 96 ? -10.427 -13.984 12.947 1.00 95.00 96 ASN A N 1
ATOM 687 C CA . ASN A 1 96 ? -11.623 -13.203 12.637 1.00 95.00 96 ASN A CA 1
ATOM 688 C C . ASN A 1 96 ? -11.294 -11.970 11.783 1.00 95.00 96 ASN A C 1
ATOM 690 O O . ASN A 1 96 ? -12.022 -11.674 10.838 1.00 95.00 96 ASN A O 1
ATOM 694 N N . ALA A 1 97 ? -10.202 -11.259 12.075 1.00 95.44 97 ALA A N 1
ATOM 695 C CA . ALA A 1 97 ? -9.771 -10.117 11.271 1.00 95.44 97 ALA A CA 1
ATOM 696 C C . ALA A 1 97 ? -9.449 -10.528 9.821 1.00 95.44 97 ALA A C 1
ATOM 698 O O . ALA A 1 97 ? -9.897 -9.885 8.874 1.00 95.44 97 ALA A O 1
ATOM 699 N N . VAL A 1 98 ? -8.745 -11.641 9.614 1.00 94.56 98 VAL A N 1
ATOM 700 C CA . VAL A 1 98 ? -8.447 -12.140 8.262 1.00 94.56 98 VAL A CA 1
ATOM 701 C C . VAL A 1 98 ? -9.725 -12.530 7.515 1.00 94.56 98 VAL A C 1
ATOM 703 O O . VAL A 1 98 ? -9.885 -12.192 6.343 1.00 94.56 98 VAL A O 1
ATOM 706 N N . GLU A 1 99 ? -10.677 -13.180 8.180 1.00 93.38 99 GLU A N 1
ATOM 707 C CA . GLU A 1 99 ? -11.973 -13.517 7.578 1.00 93.38 99 GLU A CA 1
ATOM 708 C C . GLU A 1 99 ? -12.782 -12.269 7.198 1.00 93.38 99 GLU A C 1
ATOM 710 O O . GLU A 1 99 ? -13.352 -12.203 6.108 1.00 93.38 99 GLU A O 1
ATOM 715 N N . GLN A 1 100 ? -12.797 -11.245 8.055 1.00 92.88 100 GLN A N 1
ATOM 716 C CA . GLN A 1 100 ? -13.461 -9.970 7.769 1.00 92.88 100 GLN A CA 1
ATOM 717 C C . GLN A 1 100 ? -12.802 -9.222 6.605 1.00 92.88 100 GLN A C 1
ATOM 719 O O . GLN A 1 100 ? -13.506 -8.625 5.788 1.00 92.88 100 GLN A O 1
ATOM 724 N N . PHE A 1 101 ? -11.475 -9.305 6.490 1.00 93.44 101 PHE A N 1
ATOM 725 C CA . PHE A 1 101 ? -10.736 -8.792 5.342 1.00 93.44 101 PHE A CA 1
ATOM 726 C C . PHE A 1 101 ? -11.142 -9.499 4.047 1.00 93.44 101 PHE A C 1
ATOM 728 O O . PHE A 1 101 ? -11.505 -8.831 3.081 1.00 93.44 101 PHE A O 1
ATOM 735 N N . LYS A 1 102 ? -11.189 -10.837 4.044 1.00 91.69 102 LYS A N 1
ATOM 736 C CA . LYS A 1 102 ? -11.657 -11.624 2.887 1.00 91.69 102 LYS A CA 1
ATOM 737 C C . LYS A 1 102 ? -13.100 -11.302 2.505 1.00 91.69 102 LYS A C 1
ATOM 739 O O . LYS A 1 102 ? -13.441 -11.313 1.328 1.00 91.69 102 LYS A O 1
ATOM 744 N N . ALA A 1 103 ? -13.940 -11.003 3.493 1.00 90.25 103 ALA A N 1
ATOM 745 C CA . ALA A 1 103 ? -15.325 -10.594 3.289 1.00 90.25 103 ALA A CA 1
ATOM 746 C C . ALA A 1 103 ? -15.478 -9.134 2.808 1.00 90.25 103 ALA A C 1
ATOM 748 O O . ALA A 1 103 ? -16.608 -8.678 2.640 1.00 90.25 103 ALA A O 1
ATOM 749 N N . GLY A 1 104 ? -14.382 -8.388 2.621 1.00 88.38 104 GLY A N 1
ATOM 750 C CA . GLY A 1 104 ? -14.406 -7.001 2.152 1.00 88.38 104 GLY A CA 1
ATOM 751 C C . GLY A 1 104 ? -14.954 -5.998 3.172 1.00 88.38 104 GLY A C 1
ATOM 752 O O . GLY A 1 104 ? -15.394 -4.919 2.787 1.00 88.38 104 GLY A O 1
ATOM 753 N N . LYS A 1 105 ? -14.962 -6.336 4.472 1.00 86.25 105 LYS A N 1
ATOM 754 C CA . LYS A 1 105 ? -15.502 -5.456 5.529 1.00 86.25 105 LYS A CA 1
ATOM 755 C C . LYS A 1 105 ? -14.579 -4.299 5.906 1.00 86.25 105 LYS A C 1
ATOM 757 O O . LYS A 1 105 ? -15.030 -3.362 6.559 1.00 86.25 105 LYS A O 1
ATOM 762 N N . TYR A 1 106 ? -13.305 -4.377 5.539 1.00 87.69 106 TYR A N 1
ATOM 763 C CA . TYR A 1 106 ? -12.335 -3.329 5.823 1.00 87.69 106 TYR A CA 1
ATOM 764 C C . TYR A 1 106 ? -12.091 -2.455 4.601 1.00 87.69 106 TYR A C 1
ATOM 766 O O . TYR A 1 106 ? -11.981 -2.948 3.480 1.00 87.69 106 TYR A O 1
ATOM 774 N N . SER A 1 107 ? -11.944 -1.158 4.847 1.00 82.75 107 SER A N 1
ATOM 775 C CA . SER A 1 107 ? -11.477 -0.189 3.860 1.00 82.75 107 SER A CA 1
ATOM 776 C C . SER A 1 107 ? -10.008 0.131 4.116 1.00 82.75 107 SER A C 1
ATOM 778 O O . SER A 1 107 ? -9.573 0.201 5.269 1.00 82.75 107 SER A O 1
ATOM 780 N N . SER A 1 108 ? -9.239 0.321 3.043 1.00 79.44 108 SER A N 1
ATOM 781 C CA . SER A 1 108 ? -7.880 0.849 3.143 1.00 79.44 108 SER A CA 1
ATOM 782 C C . SER A 1 108 ? -7.902 2.228 3.798 1.00 79.44 108 SER A C 1
ATOM 784 O O . SER A 1 108 ? -8.796 3.031 3.543 1.00 79.44 108 SER A O 1
ATOM 786 N N . ALA A 1 109 ? -6.916 2.499 4.641 1.00 77.19 109 ALA A N 1
ATOM 787 C CA . ALA A 1 109 ? -6.712 3.812 5.218 1.00 77.19 109 ALA A CA 1
ATOM 788 C C . ALA A 1 109 ? -6.029 4.725 4.194 1.00 77.19 109 ALA A C 1
ATOM 790 O O . ALA A 1 109 ? -5.035 4.327 3.591 1.00 77.19 109 ALA A O 1
ATOM 791 N N . ASP A 1 110 ? -6.525 5.956 4.056 1.00 74.12 110 ASP A N 1
ATOM 792 C CA . ASP A 1 110 ? -5.918 6.992 3.204 1.00 74.12 110 ASP A CA 1
ATOM 793 C C . ASP A 1 110 ? -4.869 7.834 3.957 1.00 74.12 110 ASP A C 1
ATOM 795 O O . ASP A 1 110 ? -4.080 8.561 3.353 1.00 74.12 110 ASP A O 1
ATOM 799 N N . ALA A 1 111 ? -4.847 7.738 5.291 1.00 73.88 111 ALA A N 1
ATOM 800 C CA . ALA A 1 111 ? -3.967 8.499 6.171 1.00 73.88 111 ALA A CA 1
ATOM 801 C C . ALA A 1 111 ? -3.609 7.706 7.449 1.00 73.88 111 ALA A C 1
ATOM 803 O O . ALA A 1 111 ? -4.366 6.821 7.862 1.00 73.88 111 ALA A O 1
ATOM 804 N N . PRO A 1 112 ? -2.483 8.027 8.121 1.00 70.44 112 PRO A N 1
ATOM 805 C CA . PRO A 1 112 ? -2.155 7.469 9.434 1.00 70.44 112 PRO A CA 1
ATOM 806 C C . PRO A 1 112 ? -3.200 7.867 10.486 1.00 70.44 112 PRO A C 1
ATOM 808 O O . PRO A 1 112 ? -3.699 8.992 10.481 1.00 70.44 112 PRO A O 1
ATOM 811 N N . ASN A 1 113 ? -3.487 6.972 11.435 1.00 85.06 113 ASN A N 1
ATOM 812 C CA . ASN A 1 113 ? -4.502 7.202 12.471 1.00 85.06 113 ASN A CA 1
ATOM 813 C C . ASN A 1 113 ? -3.931 7.641 13.831 1.00 85.06 113 ASN A C 1
ATOM 815 O O . ASN A 1 113 ? -4.692 7.899 14.761 1.00 85.06 113 ASN A O 1
ATOM 819 N N . VAL A 1 114 ? -2.604 7.749 13.958 1.00 81.25 114 VAL A N 1
ATOM 820 C CA . VAL A 1 114 ? -1.930 8.241 15.169 1.00 81.25 114 VAL A CA 1
ATOM 821 C C . VAL A 1 114 ? -0.817 9.231 14.836 1.00 81.25 114 VAL A C 1
ATOM 823 O O . VAL A 1 114 ? -0.202 9.169 13.772 1.00 81.25 114 VAL A O 1
ATOM 826 N N . GLN A 1 115 ? -0.534 10.138 15.774 1.00 73.75 115 GLN A N 1
ATOM 827 C CA . GLN A 1 115 ? 0.566 11.097 15.662 1.00 73.75 115 GLN A CA 1
ATOM 828 C C . GLN A 1 115 ? 1.940 10.412 15.760 1.00 73.75 115 GLN A C 1
ATOM 830 O O . GLN A 1 115 ? 2.080 9.282 16.242 1.00 73.75 115 GLN A O 1
ATOM 835 N N . SER A 1 116 ? 2.982 11.117 15.316 1.00 70.81 116 SER A N 1
ATOM 836 C CA . SER A 1 116 ? 4.372 10.702 15.524 1.00 70.81 116 SER A CA 1
ATOM 837 C C . SER A 1 116 ? 4.637 10.423 17.011 1.00 70.81 116 SER A C 1
ATOM 839 O O . SER A 1 116 ? 4.204 11.186 17.866 1.00 70.81 116 SER A O 1
ATOM 841 N N . HIS A 1 117 ? 5.370 9.343 17.311 1.00 61.38 117 HIS A N 1
ATOM 842 C CA . HIS A 1 117 ? 5.727 8.896 18.674 1.00 61.38 117 HIS A CA 1
ATOM 843 C C . HIS A 1 117 ? 4.603 8.280 19.528 1.00 61.38 117 HIS A C 1
ATOM 845 O O . HIS A 1 117 ? 4.761 8.128 20.740 1.00 61.38 117 HIS A O 1
ATOM 851 N N . PHE A 1 118 ? 3.508 7.827 18.914 1.00 63.72 118 PHE A N 1
ATOM 852 C CA . PHE A 1 118 ? 2.460 7.078 19.614 1.00 63.72 118 PHE A CA 1
ATOM 853 C C . PHE A 1 118 ? 3.009 5.869 20.405 1.00 63.72 118 PHE A C 1
ATOM 855 O O . PHE A 1 118 ? 3.658 4.981 19.846 1.00 63.72 118 PHE A O 1
ATOM 862 N N . GLY A 1 119 ? 2.733 5.828 21.713 1.00 60.69 119 GLY A N 1
ATOM 863 C CA . GLY A 1 119 ? 3.126 4.728 22.603 1.00 60.69 119 GLY A CA 1
ATOM 864 C C . GLY A 1 119 ? 4.573 4.770 23.114 1.00 60.69 119 GLY A C 1
ATOM 865 O O . GLY A 1 119 ? 5.042 3.772 23.666 1.00 60.69 119 GLY A O 1
ATOM 866 N N . VAL A 1 120 ? 5.289 5.886 22.935 1.00 63.94 120 VAL A N 1
ATOM 867 C CA . VAL A 1 120 ? 6.559 6.155 23.624 1.00 63.94 120 VAL A CA 1
ATOM 868 C C . VAL A 1 120 ? 6.255 7.028 24.840 1.00 63.94 120 VAL A C 1
ATOM 870 O O . VAL A 1 120 ? 5.859 8.178 24.682 1.00 63.94 120 VAL A O 1
ATOM 873 N N . SER A 1 121 ? 6.414 6.495 26.052 1.00 49.91 121 SER A N 1
ATOM 874 C CA . SER A 1 121 ? 6.326 7.284 27.283 1.00 49.91 121 SER A CA 1
ATOM 875 C C . SER A 1 121 ? 7.490 8.275 27.310 1.00 49.91 121 SER A C 1
ATOM 877 O O . SER A 1 121 ? 8.601 7.932 27.708 1.00 49.91 121 SER A O 1
ATOM 879 N N . SER A 1 122 ? 7.270 9.501 26.847 1.00 49.16 122 SER A N 1
ATOM 880 C CA . SER A 1 122 ? 8.172 10.604 27.148 1.00 49.16 122 SER A CA 1
ATOM 881 C C . SER A 1 122 ? 8.057 10.891 28.643 1.00 49.16 122 SER A C 1
ATOM 883 O O . SER A 1 122 ? 7.014 11.354 29.107 1.00 49.16 122 SER A O 1
ATOM 885 N N . GLY A 1 123 ? 9.118 10.599 29.401 1.00 45.78 123 GLY A N 1
ATOM 886 C CA . GLY A 1 123 ? 9.321 11.219 30.709 1.00 45.78 123 GLY A CA 1
ATOM 887 C C . GLY A 1 123 ? 9.156 12.739 30.601 1.00 45.78 123 GLY A C 1
ATOM 888 O O . GLY A 1 123 ? 9.402 13.302 29.533 1.00 45.78 123 GLY A O 1
ATOM 889 N N . GLN A 1 124 ? 8.678 13.351 31.690 1.00 42.91 124 GLN A N 1
ATOM 890 C CA . GLN A 1 124 ? 8.329 14.768 31.844 1.00 42.91 124 GLN A CA 1
ATOM 891 C C . GLN A 1 124 ? 8.873 15.709 30.754 1.00 42.91 124 GLN A C 1
ATOM 893 O O . GLN A 1 124 ? 10.071 15.982 30.696 1.00 42.91 124 GLN A O 1
ATOM 898 N N . GLN A 1 125 ? 7.974 16.328 29.990 1.00 38.59 125 GLN A N 1
ATOM 899 C CA . GLN A 1 125 ? 8.235 17.683 29.511 1.00 38.59 125 GLN A CA 1
ATOM 900 C C . GLN A 1 125 ? 7.842 18.659 30.631 1.00 38.59 125 GLN A C 1
ATOM 902 O O . GLN A 1 125 ? 6.726 18.548 31.144 1.00 38.59 125 GLN A O 1
ATOM 907 N N . PRO A 1 126 ? 8.710 19.604 31.039 1.00 41.91 126 PRO A N 1
ATOM 908 C CA . PRO A 1 126 ? 8.258 20.746 31.808 1.00 41.91 126 PRO A CA 1
ATOM 909 C C . PRO A 1 126 ? 7.385 21.598 30.888 1.00 41.91 126 PRO A C 1
ATOM 911 O O . PRO A 1 126 ? 7.850 22.116 29.871 1.00 41.91 126 PRO A O 1
ATOM 914 N N . ASP A 1 127 ? 6.116 21.688 31.263 1.00 38.22 127 ASP A N 1
ATOM 915 C CA . ASP A 1 127 ? 5.128 22.627 30.755 1.00 38.22 127 ASP A CA 1
ATOM 916 C C . ASP A 1 127 ? 5.722 24.045 30.721 1.00 38.22 127 ASP A C 1
ATOM 918 O O . ASP A 1 127 ? 5.981 24.663 31.755 1.00 38.22 127 ASP A O 1
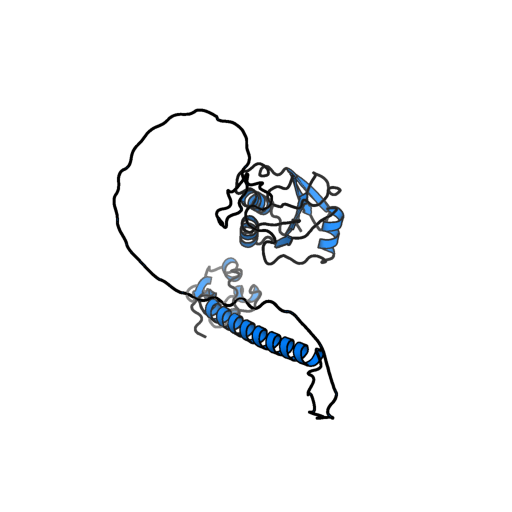ATOM 922 N N . GLN A 1 128 ? 5.994 24.544 29.515 1.00 46.88 128 GLN A N 1
ATOM 923 C CA . GLN A 1 128 ? 6.279 25.954 29.271 1.00 46.88 128 GLN A CA 1
ATOM 924 C C . GLN A 1 128 ? 4.994 26.664 28.852 1.00 46.88 128 GLN A C 1
ATOM 926 O O . GLN A 1 128 ? 4.931 27.256 27.778 1.00 46.88 128 GLN A O 1
ATOM 931 N N . THR A 1 129 ? 3.971 26.648 29.701 1.00 42.31 129 THR A N 1
ATOM 932 C CA . THR A 1 129 ? 2.891 27.625 29.628 1.00 42.31 129 THR A CA 1
ATOM 933 C C . THR A 1 129 ? 2.469 28.095 31.023 1.00 42.31 129 THR A C 1
ATOM 935 O O . THR A 1 129 ? 1.913 27.360 31.821 1.00 42.31 129 THR A O 1
ATOM 938 N N . GLN A 1 130 ? 2.676 29.399 31.243 1.00 44.53 130 GLN A N 1
ATOM 939 C CA . GLN A 1 130 ? 2.084 30.257 32.281 1.00 44.53 130 GLN A CA 1
ATOM 940 C C . GLN A 1 130 ? 2.734 30.307 33.675 1.00 44.53 130 GLN A C 1
ATOM 942 O O . GLN A 1 130 ? 2.954 29.304 34.342 1.00 44.53 130 GLN A O 1
ATOM 947 N N . PRO A 1 131 ? 2.882 31.538 34.194 1.00 42.19 131 PRO A N 1
ATOM 948 C CA . PRO A 1 131 ? 2.587 31.797 35.591 1.00 42.19 131 PRO A CA 1
ATOM 949 C C . PRO A 1 131 ? 1.505 32.880 35.701 1.00 42.19 131 PRO A C 1
ATOM 951 O O . PRO A 1 131 ? 1.794 34.076 35.723 1.00 42.19 131 PRO A O 1
ATOM 954 N N . SER A 1 132 ? 0.246 32.455 35.811 1.00 39.22 132 SER A N 1
ATOM 955 C CA . SER A 1 132 ? -0.773 33.194 36.562 1.00 39.22 132 SER A CA 1
ATOM 956 C C . SER A 1 132 ? -0.780 32.651 37.988 1.00 39.22 132 SER A C 1
ATOM 958 O O . SER A 1 132 ? -0.892 31.445 38.196 1.00 39.22 132 SER A O 1
ATOM 960 N N . GLY A 1 133 ? -0.595 33.544 38.956 1.00 37.84 133 GLY A N 1
ATOM 961 C CA . GLY A 1 133 ? -0.333 33.197 40.345 1.00 37.84 133 GLY A CA 1
ATOM 962 C C . GLY A 1 133 ? -1.452 32.440 41.058 1.00 37.84 133 GLY A C 1
ATOM 963 O O . GLY A 1 133 ? -2.639 32.680 40.854 1.00 37.84 133 GLY A O 1
ATOM 964 N N . SER A 1 134 ? -1.034 31.615 42.011 1.00 41.50 134 SER A N 1
ATOM 965 C CA . SER A 1 134 ? -1.848 31.245 43.161 1.00 41.50 134 SER A CA 1
ATOM 966 C C . SER A 1 134 ? -0.975 31.263 44.410 1.00 41.50 134 SER A C 1
ATOM 968 O O . SER A 1 134 ? 0.021 30.546 44.505 1.00 41.50 134 SER A O 1
ATOM 970 N N . ASN A 1 135 ? -1.364 32.107 45.359 1.00 40.66 135 ASN A N 1
ATOM 971 C CA . ASN A 1 135 ? -0.831 32.144 46.709 1.00 40.66 135 ASN A CA 1
ATOM 972 C C . ASN A 1 135 ? -1.206 30.848 47.441 1.00 40.66 135 ASN A C 1
ATOM 974 O O . ASN A 1 135 ? -2.393 30.594 47.629 1.00 40.66 135 ASN A O 1
ATOM 978 N N . ASN A 1 136 ? -0.217 30.063 47.872 1.00 46.81 136 ASN A N 1
ATOM 979 C CA . ASN A 1 136 ? -0.139 29.522 49.235 1.00 46.81 136 ASN A CA 1
ATOM 980 C C . ASN A 1 136 ? 1.206 28.796 49.459 1.00 46.81 136 ASN A C 1
ATOM 982 O O . ASN A 1 136 ? 1.658 28.068 48.577 1.00 46.81 136 ASN A O 1
ATOM 986 N N . PRO A 1 137 ? 1.867 28.993 50.616 1.00 48.97 137 PRO A N 1
ATOM 987 C CA . PRO A 1 137 ? 3.200 28.453 50.879 1.00 48.97 137 PRO A CA 1
ATOM 988 C C . PRO A 1 137 ? 3.161 27.019 51.439 1.00 48.97 137 PRO A C 1
ATOM 990 O O . PRO A 1 137 ? 2.349 26.739 52.323 1.00 48.97 137 PRO A O 1
ATOM 993 N N . PRO A 1 138 ? 4.094 26.131 51.051 1.00 50.75 138 PRO A N 1
ATOM 994 C CA . PRO A 1 138 ? 4.449 24.974 51.857 1.00 50.75 138 PRO A CA 1
ATOM 995 C C . PRO A 1 138 ? 5.602 25.330 52.809 1.00 50.75 138 PRO A C 1
ATOM 997 O O . PRO A 1 138 ? 6.703 25.691 52.393 1.00 50.75 138 PRO A O 1
ATOM 1000 N N . MET A 1 139 ? 5.337 25.225 54.112 1.00 48.09 139 MET A N 1
ATOM 1001 C CA . MET A 1 139 ? 6.367 25.125 55.149 1.00 48.09 139 MET A CA 1
ATOM 1002 C C . MET A 1 139 ? 7.138 23.811 54.968 1.00 48.09 139 MET A C 1
ATOM 1004 O O . MET A 1 139 ? 6.509 22.761 54.858 1.00 48.09 139 MET A O 1
ATOM 1008 N N . GLY A 1 140 ? 8.476 23.833 54.996 1.00 38.09 140 GLY A N 1
ATOM 1009 C CA . GLY A 1 140 ? 9.233 22.577 55.040 1.00 38.09 140 GLY A CA 1
ATOM 1010 C C . GLY A 1 140 ? 10.718 22.628 54.690 1.00 38.09 140 GLY A C 1
ATOM 1011 O O . GLY A 1 140 ? 1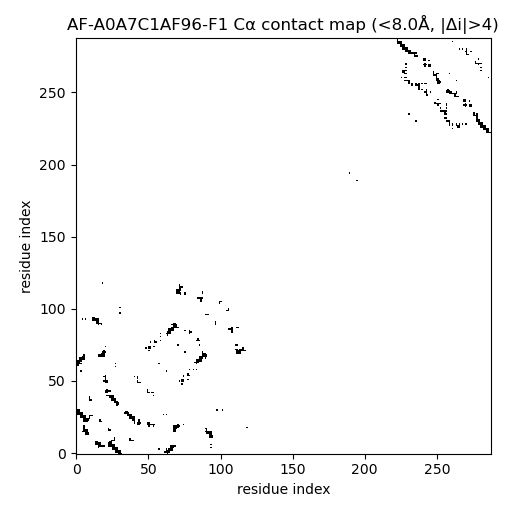1.116 22.080 53.675 1.00 38.09 140 GLY A O 1
ATOM 1012 N N . ASN A 1 141 ? 11.508 23.163 55.622 1.00 41.44 141 ASN A N 1
ATOM 1013 C CA . ASN A 1 141 ? 12.897 22.803 55.951 1.00 41.44 141 ASN A CA 1
ATOM 1014 C C . ASN A 1 141 ? 14.078 23.250 55.036 1.00 41.44 141 ASN A C 1
ATOM 1016 O O . ASN A 1 141 ? 14.024 23.097 53.818 1.00 41.44 141 ASN A O 1
ATOM 1020 N N . PRO A 1 142 ? 15.190 23.764 55.616 1.00 48.94 142 PRO A N 1
ATOM 1021 C CA . PRO A 1 142 ? 16.291 24.379 54.881 1.00 48.94 142 PRO A CA 1
ATOM 1022 C C . PRO A 1 142 ? 17.419 23.385 54.564 1.00 48.94 142 PRO A C 1
ATOM 1024 O O . PRO A 1 142 ? 18.042 22.814 55.459 1.00 48.94 142 PRO A O 1
ATOM 1027 N N . GLY A 1 143 ? 17.720 23.234 53.274 1.00 40.88 143 GLY A N 1
ATOM 1028 C CA . GLY A 1 143 ? 18.899 22.534 52.766 1.00 40.88 143 GLY A CA 1
ATOM 1029 C C . GLY A 1 143 ? 19.948 23.521 52.257 1.00 40.88 143 GLY A C 1
ATOM 1030 O O . GLY A 1 143 ? 19.712 24.250 51.299 1.00 40.88 143 GLY A O 1
ATOM 1031 N N . MET A 1 144 ? 21.090 23.544 52.938 1.00 40.94 144 MET A N 1
ATOM 1032 C CA . MET A 1 144 ? 22.321 24.279 52.633 1.00 40.94 144 MET A CA 1
ATOM 1033 C C . MET A 1 144 ? 22.799 24.112 51.180 1.00 40.94 144 MET A C 1
ATOM 1035 O O . MET A 1 144 ? 22.718 23.015 50.637 1.00 40.94 144 MET A O 1
ATOM 1039 N N . GLY A 1 145 ? 23.445 25.138 50.606 1.00 40.09 145 GLY A N 1
ATOM 1040 C CA . GLY A 1 145 ? 24.338 24.900 49.463 1.00 40.09 145 GLY A CA 1
ATOM 1041 C C . GLY A 1 145 ? 24.710 26.093 48.583 1.00 40.09 145 GLY A C 1
ATOM 1042 O O . GLY A 1 145 ? 24.169 26.243 47.502 1.00 40.09 145 GLY A O 1
ATOM 1043 N N . MET A 1 146 ? 25.653 26.906 49.069 1.00 40.38 146 MET A N 1
ATOM 1044 C CA . MET A 1 146 ? 26.742 27.616 48.361 1.00 40.38 146 MET A CA 1
ATOM 1045 C C . MET A 1 146 ? 26.696 27.868 46.832 1.00 40.38 146 MET A C 1
ATOM 1047 O O . MET A 1 146 ? 26.614 26.944 46.034 1.00 40.38 146 MET A O 1
ATOM 1051 N N . GLY A 1 147 ? 27.072 29.099 46.443 1.00 41.81 147 GLY A N 1
ATOM 1052 C CA . GLY A 1 147 ? 27.833 29.375 45.205 1.00 41.81 147 GLY A CA 1
ATOM 1053 C C . GLY A 1 147 ? 27.221 30.470 44.320 1.00 41.81 147 GLY A C 1
ATOM 1054 O O . GLY A 1 147 ? 26.289 30.201 43.584 1.00 41.81 147 GLY A O 1
ATOM 1055 N N . ARG A 1 148 ? 27.555 31.760 44.478 1.00 41.72 148 ARG A N 1
ATOM 1056 C CA . ARG A 1 148 ? 28.750 32.499 43.992 1.00 41.72 148 ARG A CA 1
ATOM 1057 C C . ARG A 1 148 ? 28.649 32.950 42.517 1.00 41.72 148 ARG A C 1
ATOM 1059 O O . ARG A 1 148 ? 28.762 32.143 41.610 1.00 41.72 148 ARG A O 1
ATOM 1066 N N . GLY A 1 149 ? 28.603 34.276 42.327 1.00 43.50 149 GLY A N 1
ATOM 1067 C CA . GLY A 1 149 ? 28.870 34.996 41.066 1.00 43.50 149 GLY A CA 1
ATOM 1068 C C . GLY A 1 149 ? 27.597 35.564 40.427 1.00 43.50 149 GLY A C 1
ATOM 1069 O O . GLY A 1 149 ? 26.656 34.829 40.197 1.00 43.50 149 GLY A O 1
ATOM 1070 N N . GLY A 1 150 ? 27.427 36.855 40.142 1.00 42.78 150 GLY A N 1
ATOM 1071 C CA . GLY A 1 150 ? 28.392 37.924 39.910 1.00 42.78 150 GLY A CA 1
ATOM 1072 C C . GLY A 1 150 ? 28.148 38.493 38.509 1.00 42.78 150 GLY A C 1
ATOM 1073 O O . GLY A 1 150 ? 28.785 38.052 37.564 1.00 42.78 150 GLY A O 1
ATOM 1074 N N . GLY A 1 151 ? 27.229 39.454 38.369 1.00 43.28 151 GLY A N 1
ATOM 1075 C CA . GLY A 1 151 ? 26.936 40.104 37.087 1.00 43.28 151 GLY A CA 1
ATOM 1076 C C . GLY A 1 151 ? 26.173 41.416 37.262 1.00 43.28 151 GLY A C 1
ATOM 1077 O O . GLY A 1 151 ? 24.963 41.422 37.450 1.00 43.28 151 GLY A O 1
ATOM 1078 N N . ARG A 1 152 ? 26.909 42.533 37.235 1.00 45.16 152 ARG A N 1
ATOM 1079 C CA . ARG A 1 152 ? 26.404 43.915 37.197 1.00 45.16 152 ARG A CA 1
ATOM 1080 C C . ARG A 1 152 ? 25.941 44.257 35.775 1.00 45.16 152 ARG A C 1
ATOM 1082 O O . ARG A 1 152 ? 26.697 44.031 34.839 1.00 45.16 152 ARG A O 1
ATOM 1089 N N . GLY A 1 153 ? 24.791 44.917 35.628 1.00 45.06 153 GLY A N 1
ATOM 1090 C CA . GLY A 1 153 ? 24.374 45.522 34.358 1.00 45.06 153 GLY A CA 1
ATOM 1091 C C . GLY A 1 153 ? 23.180 46.463 34.513 1.00 45.06 153 GLY A C 1
ATOM 1092 O O . GLY A 1 153 ? 22.064 46.015 34.727 1.00 45.06 153 GLY A O 1
ATOM 1093 N N . ARG A 1 154 ? 23.450 47.772 34.451 1.00 44.91 154 ARG A N 1
ATOM 1094 C CA . ARG A 1 154 ? 22.510 48.912 34.480 1.00 44.91 154 ARG A CA 1
ATOM 1095 C C . ARG A 1 154 ? 21.576 48.932 33.259 1.00 44.91 154 ARG A C 1
ATOM 1097 O O . ARG A 1 154 ? 22.032 48.630 32.164 1.00 44.91 154 ARG A O 1
ATOM 1104 N N . GLY A 1 155 ? 20.371 49.493 33.402 1.00 42.44 155 GLY A N 1
ATOM 1105 C CA . GLY A 1 155 ? 19.619 50.024 32.255 1.00 42.44 155 GLY A CA 1
ATOM 1106 C C . GLY A 1 155 ? 18.208 50.508 32.585 1.00 42.44 155 GLY A C 1
ATOM 1107 O O . GLY A 1 155 ? 17.355 49.708 32.934 1.00 42.44 155 GLY A O 1
ATOM 1108 N N . MET A 1 156 ? 17.991 51.821 32.497 1.00 45.75 156 MET A N 1
ATOM 1109 C CA . MET A 1 156 ? 16.764 52.566 32.816 1.00 45.75 156 MET A CA 1
ATOM 1110 C C . MET A 1 156 ? 15.678 52.474 31.730 1.00 45.75 156 MET A C 1
ATOM 1112 O O . MET A 1 156 ? 15.990 52.420 30.546 1.00 45.75 156 MET A O 1
ATOM 1116 N N . GLY A 1 157 ? 14.418 52.632 32.146 1.00 45.16 157 GLY A N 1
ATOM 1117 C CA . GLY A 1 157 ? 13.280 53.053 31.311 1.00 45.16 157 GLY A CA 1
ATOM 1118 C C . GLY A 1 157 ? 11.970 52.549 31.929 1.00 45.16 157 GLY A C 1
ATOM 1119 O O . GLY A 1 157 ? 11.757 51.352 31.979 1.00 45.16 157 GLY A O 1
ATOM 1120 N N . GLY A 1 158 ? 11.070 53.334 32.523 1.00 46.62 158 GLY A N 1
ATOM 1121 C CA . GLY A 1 158 ? 10.708 54.722 32.253 1.00 46.62 158 GLY A CA 1
ATOM 1122 C C . GLY A 1 158 ? 9.380 54.746 31.491 1.00 46.62 158 GLY A C 1
ATOM 1123 O O . GLY A 1 158 ? 9.386 54.943 30.286 1.00 46.62 158 GLY A O 1
ATOM 1124 N N . GLY A 1 159 ? 8.250 54.521 32.172 1.00 44.31 159 GLY A N 1
ATOM 1125 C CA . GLY A 1 159 ? 6.927 54.551 31.535 1.00 44.31 159 GLY A CA 1
ATOM 1126 C C . GLY A 1 159 ? 5.781 54.583 32.541 1.00 44.31 159 GLY A C 1
ATOM 1127 O O . GLY A 1 159 ? 5.292 53.546 32.974 1.00 44.31 159 GLY A O 1
ATOM 1128 N N . ARG A 1 160 ? 5.372 55.795 32.932 1.00 44.62 160 ARG A N 1
ATOM 1129 C CA . ARG A 1 160 ? 4.132 56.083 33.667 1.00 44.62 160 ARG A CA 1
ATOM 1130 C C . ARG A 1 160 ? 2.937 55.937 32.721 1.00 44.62 160 ARG A C 1
ATOM 1132 O O . ARG A 1 160 ? 2.953 56.523 31.646 1.00 44.62 160 ARG A O 1
ATOM 1139 N N . GLY A 1 161 ? 1.875 55.272 33.169 1.00 44.31 161 GLY A N 1
ATOM 1140 C CA . GLY A 1 161 ? 0.573 55.282 32.501 1.00 44.31 161 GLY A CA 1
ATOM 1141 C C . GLY A 1 161 ? -0.551 55.022 33.497 1.00 44.31 161 GLY A C 1
ATOM 1142 O O . GLY A 1 161 ? -0.857 53.878 33.806 1.00 44.31 161 GLY A O 1
ATOM 1143 N N . MET A 1 162 ? -1.125 56.099 34.038 1.0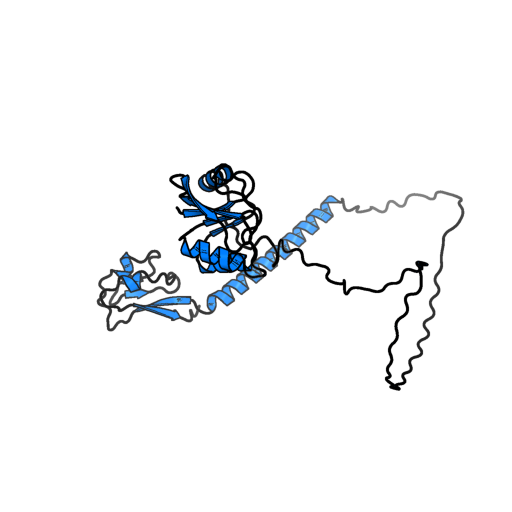0 46.34 162 MET A N 1
ATOM 1144 C CA . MET A 1 162 ? -2.348 56.081 34.843 1.00 46.34 162 MET A CA 1
ATOM 1145 C C . MET A 1 162 ? -3.561 55.831 33.936 1.00 46.34 162 MET A C 1
ATOM 1147 O O . MET A 1 162 ? -3.731 56.532 32.944 1.00 46.34 162 MET A O 1
ATOM 1151 N N . GLY A 1 163 ? -4.435 54.897 34.316 1.00 44.94 163 GLY A N 1
ATOM 1152 C CA . GLY A 1 163 ? -5.715 54.647 33.652 1.00 44.94 163 GLY A CA 1
ATOM 1153 C C . GLY A 1 163 ? -6.745 54.141 34.655 1.00 44.94 163 GLY A C 1
ATOM 1154 O O . GLY A 1 163 ? -6.776 52.968 35.001 1.00 44.94 163 GLY A O 1
ATOM 1155 N N . ARG A 1 164 ? -7.531 55.082 35.173 1.00 42.91 164 ARG A N 1
ATOM 1156 C CA . ARG A 1 164 ? -8.571 54.953 36.200 1.00 42.91 164 ARG A CA 1
ATOM 1157 C C . ARG A 1 164 ? -9.862 54.429 35.552 1.00 42.91 164 ARG A C 1
ATOM 1159 O O . ARG A 1 164 ? -10.249 54.951 34.514 1.00 42.91 164 ARG A O 1
ATOM 1166 N N . GLY A 1 165 ? -10.561 53.485 36.182 1.00 43.81 165 GLY A N 1
ATOM 1167 C CA . GLY A 1 165 ? -11.872 53.023 35.708 1.00 43.81 165 GLY A CA 1
ATOM 1168 C C . GLY A 1 165 ? -12.579 52.098 36.697 1.00 43.81 165 GLY A C 1
ATOM 1169 O O . GLY A 1 165 ? -12.620 50.893 36.496 1.00 43.81 165 GLY A O 1
ATOM 1170 N N . MET A 1 166 ? -13.092 52.670 37.790 1.00 42.91 166 MET A N 1
ATOM 1171 C CA . MET A 1 166 ? -14.020 52.013 38.720 1.00 42.91 166 MET A CA 1
ATOM 1172 C C . MET A 1 166 ? -15.398 51.837 38.066 1.00 42.91 166 MET A C 1
ATOM 1174 O O . MET A 1 166 ? -15.905 52.771 37.452 1.00 42.91 166 MET A O 1
ATOM 1178 N N . GLY A 1 167 ? -16.030 50.683 38.286 1.00 41.41 167 GLY A N 1
ATOM 1179 C CA . GLY A 1 167 ? -17.412 50.408 37.886 1.00 41.41 167 GLY A CA 1
ATOM 1180 C C . GLY A 1 167 ? -17.982 49.210 38.640 1.00 41.41 167 GLY A C 1
ATOM 1181 O O . GLY A 1 167 ? -18.254 48.170 38.054 1.00 41.41 167 GLY A O 1
ATOM 1182 N N . MET A 1 168 ? -18.089 49.346 39.962 1.00 42.03 168 MET A N 1
ATOM 1183 C CA . MET A 1 168 ? -18.742 48.399 40.867 1.00 42.03 168 MET A CA 1
ATOM 1184 C C . MET A 1 168 ? -20.249 48.698 40.871 1.00 42.03 168 MET A C 1
ATOM 1186 O O . MET A 1 168 ? -20.640 49.845 41.069 1.00 42.03 168 MET A O 1
ATOM 1190 N N . GLY A 1 169 ? -21.090 47.685 40.666 1.00 39.88 169 GLY A N 1
ATOM 1191 C CA . GLY A 1 169 ? -22.547 47.835 40.669 1.00 39.88 169 GLY A CA 1
ATOM 1192 C C . GLY A 1 169 ? -23.245 46.521 40.996 1.00 39.88 169 GLY A C 1
ATOM 1193 O O . GLY A 1 169 ? -23.834 45.892 40.123 1.00 39.88 169 GLY A O 1
ATOM 1194 N N . MET A 1 170 ? -23.128 46.085 42.252 1.00 38.34 170 MET A N 1
ATOM 1195 C CA . MET A 1 170 ? -23.905 44.977 42.805 1.00 38.34 170 MET A CA 1
ATOM 1196 C C . MET A 1 170 ? -25.332 45.423 43.146 1.00 38.34 170 MET A C 1
ATOM 1198 O O . MET A 1 170 ? -25.564 46.513 43.663 1.00 38.34 170 MET A O 1
ATOM 1202 N N . ARG A 1 171 ? -26.261 44.513 42.845 1.00 40.59 171 ARG A N 1
ATOM 1203 C CA . ARG A 1 171 ? -27.699 44.513 43.134 1.00 40.59 171 ARG A CA 1
ATOM 1204 C C . ARG A 1 171 ? -28.042 44.684 44.615 1.00 40.59 171 ARG A C 1
ATOM 1206 O O . ARG A 1 171 ? -27.373 44.091 45.454 1.00 40.59 171 ARG A O 1
ATOM 1213 N N . ALA A 1 172 ? -29.196 45.314 44.847 1.00 34.75 172 ALA A N 1
ATOM 1214 C CA . ALA A 1 172 ? -30.295 44.998 45.787 1.00 34.75 172 ALA A CA 1
ATOM 1215 C C . ALA A 1 172 ? -31.027 46.341 46.036 1.00 34.75 172 ALA A C 1
ATOM 1217 O O . ALA A 1 172 ? -30.375 47.373 46.082 1.00 34.75 172 ALA A O 1
ATOM 1218 N N . THR A 1 173 ? -32.341 46.518 46.161 1.00 37.78 173 THR A N 1
ATOM 1219 C CA . THR A 1 173 ? -33.490 45.702 46.579 1.00 37.78 173 THR A CA 1
ATOM 1220 C C . THR A 1 173 ? -34.722 46.596 46.287 1.00 37.78 173 THR A C 1
ATOM 1222 O O . THR A 1 173 ? -34.596 47.810 46.408 1.00 37.78 173 THR A O 1
ATOM 1225 N N . MET A 1 174 ? -35.873 46.104 45.814 1.00 41.38 174 MET A N 1
ATOM 1226 C CA . MET A 1 174 ? -37.159 45.989 46.550 1.00 41.38 174 MET A CA 1
ATOM 1227 C C . MET A 1 174 ? -38.349 46.295 45.599 1.00 41.38 174 MET A C 1
ATOM 1229 O O . MET A 1 174 ? -38.126 46.894 44.547 1.00 41.38 174 MET A O 1
ATOM 1233 N N . PRO A 1 175 ? -39.584 45.864 45.936 1.00 48.12 175 PRO A N 1
ATOM 1234 C CA . PRO A 1 175 ? -40.693 45.638 45.003 1.00 48.12 175 PRO A CA 1
ATOM 1235 C C . PRO A 1 175 ? -41.861 46.641 45.138 1.00 48.12 175 PRO A C 1
ATOM 1237 O O . PRO A 1 175 ? -42.055 47.221 46.204 1.00 48.12 175 PRO A O 1
ATOM 1240 N N . GLY A 1 176 ? -42.707 46.760 44.102 1.00 38.53 176 GLY A N 1
ATOM 1241 C CA . GLY A 1 176 ? -44.071 47.292 44.262 1.00 38.53 176 GLY A CA 1
ATOM 1242 C C . GLY A 1 176 ? -44.737 47.946 43.038 1.00 38.53 176 GLY A C 1
ATOM 1243 O O . GLY A 1 176 ? -44.319 49.018 42.622 1.00 38.53 176 GLY A O 1
ATOM 1244 N N . ALA A 1 177 ? -45.869 47.352 42.620 1.00 39.41 177 ALA A N 1
ATOM 1245 C CA . ALA A 1 177 ? -47.042 47.963 41.953 1.00 39.41 177 ALA A CA 1
ATOM 1246 C C . ALA A 1 177 ? -46.970 48.279 40.425 1.00 39.41 177 ALA A C 1
ATOM 1248 O O . ALA A 1 177 ? -45.897 48.229 39.837 1.00 39.41 177 ALA A O 1
ATOM 1249 N N . PRO A 1 178 ? -48.117 48.509 39.739 1.00 48.94 178 PRO A N 1
ATOM 1250 C CA . PRO A 1 178 ? -48.947 47.459 39.135 1.00 48.94 178 PRO A CA 1
ATOM 1251 C C . PRO A 1 178 ? -49.208 47.660 37.620 1.00 48.94 178 PRO A C 1
ATOM 1253 O O . PRO A 1 178 ? -48.712 48.587 36.990 1.00 48.94 178 PRO A O 1
ATOM 1256 N N . ALA A 1 179 ? -49.992 46.732 37.064 1.00 48.84 179 ALA A N 1
ATOM 1257 C CA . ALA A 1 179 ? -50.369 46.545 35.663 1.00 48.84 179 ALA A CA 1
ATOM 1258 C C . ALA A 1 179 ? -50.810 47.799 34.873 1.00 48.84 179 ALA A C 1
ATOM 1260 O O . ALA A 1 179 ? -51.580 48.626 35.359 1.00 48.84 179 ALA A O 1
ATOM 1261 N N . GLY A 1 180 ? -50.400 47.833 33.598 1.00 39.69 180 GLY A N 1
ATOM 1262 C CA . GLY A 1 180 ? -50.927 48.675 32.518 1.00 39.69 180 GLY A CA 1
ATOM 1263 C C . GLY A 1 180 ? -50.968 47.874 31.200 1.00 39.69 180 GLY A C 1
ATOM 1264 O O . GLY A 1 180 ? -50.221 46.900 31.082 1.00 39.69 180 GLY A O 1
ATOM 1265 N N . PRO A 1 181 ? -51.868 48.209 30.256 1.00 48.66 181 PRO A N 1
ATOM 1266 C CA . PRO A 1 181 ? -52.453 47.239 29.333 1.00 48.66 181 PRO A CA 1
ATOM 1267 C C . PRO A 1 181 ? -51.643 47.004 28.053 1.00 48.66 181 PRO A C 1
ATOM 1269 O O . PRO A 1 181 ? -51.015 47.910 27.510 1.00 48.66 181 PRO A O 1
ATOM 1272 N N . ASP A 1 182 ? -51.724 45.756 27.598 1.00 47.03 182 ASP A N 1
ATOM 1273 C CA . ASP A 1 182 ? -51.658 45.247 26.227 1.00 47.03 182 ASP A CA 1
ATOM 1274 C C . ASP A 1 182 ? -51.131 46.197 25.142 1.00 47.03 182 ASP A C 1
ATOM 1276 O O . ASP A 1 182 ? -51.876 46.936 24.497 1.00 47.03 182 ASP A O 1
ATOM 1280 N N . VAL A 1 183 ? -49.845 46.041 24.823 1.00 39.09 183 VAL A N 1
ATOM 1281 C CA . VAL A 1 183 ? -49.359 46.278 23.463 1.00 39.09 183 VAL A CA 1
ATOM 1282 C C . VAL A 1 183 ? -49.005 44.918 22.877 1.00 39.09 183 VAL A C 1
ATOM 1284 O O . VAL A 1 183 ? -47.919 44.384 23.094 1.00 39.09 183 VAL A O 1
ATOM 1287 N N . PHE A 1 184 ? -49.953 44.348 22.131 1.00 46.53 184 PHE A N 1
ATOM 1288 C CA . PHE A 1 184 ? -49.690 43.274 21.179 1.00 46.53 184 PHE A CA 1
ATOM 1289 C C . PHE A 1 184 ? -48.739 43.817 20.104 1.00 46.53 184 PHE A C 1
ATOM 1291 O O . PHE A 1 184 ? -49.160 44.337 19.072 1.00 46.53 184 PHE A O 1
ATOM 1298 N N . GLN A 1 185 ? -47.435 43.713 20.345 1.00 48.62 185 GLN A N 1
ATOM 1299 C CA . GLN A 1 185 ? -46.455 43.734 19.272 1.00 48.62 185 GLN A CA 1
ATOM 1300 C C . GLN A 1 185 ? -46.185 42.293 18.874 1.00 48.62 185 GLN A C 1
ATOM 1302 O O . GLN A 1 185 ? -45.662 41.497 19.652 1.00 48.62 185 GLN A O 1
ATOM 1307 N N . SER A 1 186 ? -46.612 41.984 17.650 1.00 46.06 186 SER A N 1
ATOM 1308 C CA . SER A 1 186 ? -46.395 40.721 16.960 1.00 46.06 186 SER A CA 1
ATOM 1309 C C . SER A 1 186 ? -44.912 40.370 17.018 1.00 46.06 186 SER A C 1
ATOM 1311 O O . SER A 1 186 ? -44.096 40.885 16.255 1.00 46.06 186 SER A O 1
ATOM 1313 N N . SER A 1 187 ? -44.555 39.516 17.968 1.00 45.81 187 SER A N 1
ATOM 1314 C CA . SER A 1 187 ? -43.241 38.913 18.027 1.00 45.81 187 SER A CA 1
ATOM 1315 C C . SER A 1 187 ? -43.204 37.876 16.911 1.00 45.81 187 SER A C 1
ATOM 1317 O O . SER A 1 187 ? -43.818 36.816 16.995 1.00 45.81 187 SER A O 1
ATOM 1319 N N . ASN A 1 188 ? -42.488 38.195 15.833 1.00 59.19 188 ASN A N 1
ATOM 1320 C CA . ASN A 1 188 ? -41.896 37.163 14.993 1.00 59.19 188 ASN A CA 1
ATOM 1321 C C . ASN A 1 188 ? -40.896 36.416 15.875 1.00 59.19 188 ASN A C 1
ATOM 1323 O O . ASN A 1 188 ? -39.734 36.801 15.968 1.00 59.19 188 ASN A O 1
ATOM 1327 N N . ILE A 1 189 ? -41.381 35.405 16.592 1.00 49.59 189 ILE A N 1
ATOM 1328 C CA . ILE A 1 189 ? -40.559 34.451 17.326 1.00 49.59 189 ILE A CA 1
ATOM 1329 C C . ILE A 1 189 ? -39.956 33.535 16.257 1.00 49.59 189 ILE A C 1
ATOM 1331 O O . ILE A 1 189 ? -40.709 32.779 15.637 1.00 49.59 189 ILE A O 1
ATOM 1335 N N . PRO A 1 190 ? -38.637 33.573 15.995 1.00 49.62 190 PRO A N 1
ATOM 1336 C CA . PRO A 1 190 ? -38.019 32.577 15.139 1.00 49.62 190 PRO A CA 1
ATOM 1337 C C . PRO A 1 190 ? -38.146 31.243 15.872 1.00 49.62 190 PRO A C 1
ATOM 1339 O O . PRO A 1 190 ? -37.550 31.038 16.929 1.00 49.62 190 PRO A O 1
ATOM 1342 N N . THR A 1 191 ? -38.978 30.340 15.357 1.00 55.00 191 THR A N 1
ATOM 1343 C CA . THR A 1 191 ? -39.010 28.952 15.823 1.00 55.00 191 THR A CA 1
ATOM 1344 C C . THR A 1 191 ? -37.602 28.380 15.688 1.00 55.00 191 THR A C 1
ATOM 1346 O O . THR A 1 191 ? -37.043 28.424 14.595 1.00 55.00 191 THR A O 1
ATOM 1349 N N . ALA A 1 192 ? -37.041 27.847 16.777 1.00 56.38 192 ALA A N 1
ATOM 1350 C CA . ALA A 1 192 ? -35.649 27.393 16.888 1.00 56.38 192 ALA A CA 1
ATOM 1351 C C . ALA A 1 192 ? -35.164 26.461 15.750 1.00 56.38 192 ALA A C 1
ATOM 1353 O O . ALA A 1 192 ? -33.972 26.416 15.463 1.00 56.38 192 ALA A O 1
ATOM 1354 N N . GLY A 1 193 ? -36.076 25.772 15.052 1.00 55.97 193 GLY A N 1
ATOM 1355 C CA . GLY A 1 193 ? -35.752 24.939 13.887 1.00 55.97 193 GLY A CA 1
ATOM 1356 C C . GLY A 1 193 ? -35.507 25.694 12.569 1.00 55.97 193 GLY A C 1
ATOM 1357 O O . GLY A 1 193 ? -34.840 25.162 11.687 1.00 55.97 193 GLY A O 1
ATOM 1358 N N . GLN A 1 194 ? -36.001 26.929 12.408 1.00 59.97 194 GLN A N 1
ATOM 1359 C CA . GLN A 1 194 ? -35.749 27.728 11.195 1.00 59.97 194 GLN A CA 1
ATOM 1360 C C . GLN A 1 194 ? -34.318 28.281 11.180 1.00 59.97 194 GLN A C 1
ATOM 1362 O O . GLN A 1 194 ? -33.650 28.218 10.153 1.00 59.97 194 GLN A O 1
ATOM 1367 N N . SER A 1 195 ? -33.806 28.717 12.336 1.00 71.81 195 SER A N 1
ATOM 1368 C CA . SER A 1 195 ? -32.423 29.190 12.461 1.00 71.81 195 SER A CA 1
ATOM 1369 C C . SER A 1 195 ? -31.388 28.089 12.227 1.00 71.81 195 SER A C 1
ATOM 1371 O O . SER A 1 195 ? -30.344 28.355 11.642 1.00 71.81 195 SER A O 1
ATOM 1373 N N . GLU A 1 196 ? -31.672 26.855 12.649 1.00 83.75 196 GLU A N 1
ATOM 1374 C CA . GLU A 1 196 ? -30.756 25.723 12.468 1.00 83.75 196 GLU A CA 1
ATOM 1375 C C . GLU A 1 196 ? -30.692 25.271 11.000 1.00 83.75 196 GLU A C 1
ATOM 1377 O O . GLU A 1 196 ? -29.615 25.029 10.460 1.00 83.75 196 GLU A O 1
ATOM 1382 N N . LEU A 1 197 ? -31.835 25.237 10.308 1.00 82.38 197 LEU A N 1
ATOM 1383 C CA . LEU A 1 197 ? -31.898 24.886 8.888 1.00 82.38 197 LEU A CA 1
ATOM 1384 C C . LEU A 1 197 ? -31.173 25.914 8.007 1.00 82.38 197 LEU A C 1
ATOM 1386 O O . LEU A 1 197 ? -30.483 25.534 7.057 1.00 82.38 197 LEU A O 1
ATOM 1390 N N . ASP A 1 198 ? -31.287 27.200 8.334 1.00 86.94 198 ASP A N 1
ATOM 1391 C CA . ASP A 1 198 ? -30.560 28.257 7.630 1.00 86.94 198 ASP A CA 1
ATOM 1392 C C . ASP A 1 198 ? -29.051 28.189 7.905 1.00 86.94 198 ASP A C 1
ATOM 1394 O O . ASP A 1 198 ? -28.256 28.317 6.971 1.00 86.94 198 ASP A O 1
ATOM 1398 N N . GLN A 1 199 ? -28.643 27.878 9.141 1.00 88.25 199 GLN A N 1
ATOM 1399 C CA . GLN A 1 199 ? -27.237 27.632 9.486 1.00 88.25 199 GLN A CA 1
ATOM 1400 C C . GLN A 1 199 ? -26.656 26.432 8.726 1.00 88.25 199 GLN A C 1
ATOM 1402 O O . GLN A 1 199 ? -25.566 26.531 8.162 1.00 88.25 199 GLN A O 1
ATOM 1407 N N . LEU A 1 200 ? -27.391 25.320 8.635 1.00 89.50 200 LEU A N 1
ATOM 1408 C CA . LEU A 1 200 ? -26.952 24.131 7.899 1.00 89.50 200 LEU A CA 1
ATOM 1409 C C . LEU A 1 200 ? -26.855 24.386 6.391 1.00 89.50 200 LEU A C 1
ATOM 1411 O O . LEU A 1 200 ? -25.909 23.929 5.748 1.00 89.50 200 LEU A O 1
ATOM 1415 N N . LYS A 1 201 ? -27.786 25.153 5.811 1.00 91.81 201 LYS A N 1
ATOM 1416 C CA . LYS A 1 201 ? -27.704 25.568 4.400 1.00 91.81 201 LYS A CA 1
ATOM 1417 C C . LYS A 1 201 ? -26.494 26.459 4.140 1.00 91.81 201 LYS A C 1
ATOM 1419 O O . LYS A 1 201 ? -25.797 26.246 3.148 1.00 91.81 201 LYS A O 1
ATOM 1424 N N . GLN A 1 202 ? -26.225 27.418 5.025 1.00 92.25 202 GLN A N 1
ATOM 1425 C CA . GLN A 1 202 ? -25.030 28.260 4.940 1.00 92.25 202 GLN A CA 1
ATOM 1426 C C . GLN A 1 202 ? -23.752 27.421 5.050 1.00 92.25 202 GLN A C 1
ATOM 1428 O O . GLN A 1 202 ? -22.845 27.572 4.232 1.00 92.25 202 GLN A O 1
ATOM 1433 N N . GLN A 1 203 ? -23.702 26.476 5.990 1.00 93.31 203 GLN A N 1
ATOM 1434 C CA . GLN A 1 203 ? -22.574 25.558 6.136 1.00 93.31 203 GLN A CA 1
ATOM 1435 C C . GLN A 1 203 ? -22.371 24.695 4.881 1.00 93.31 203 GLN A C 1
ATOM 1437 O O . GLN A 1 203 ? -21.244 24.564 4.402 1.00 93.31 203 GLN A O 1
ATOM 1442 N N . ALA A 1 204 ? -23.447 24.152 4.304 1.00 95.44 204 ALA A N 1
ATOM 1443 C CA . ALA A 1 204 ? -23.383 23.365 3.076 1.00 95.44 204 ALA A CA 1
ATOM 1444 C C . ALA A 1 204 ? -22.860 24.186 1.884 1.00 95.44 204 ALA A C 1
ATOM 1446 O O . ALA A 1 204 ? -22.045 23.684 1.111 1.00 95.44 204 ALA A O 1
ATOM 1447 N N . GLN A 1 205 ? -23.271 25.451 1.754 1.00 95.25 205 GLN A N 1
ATOM 1448 C CA . GLN A 1 205 ? -22.779 26.348 0.701 1.00 95.25 205 GLN A CA 1
ATOM 1449 C C . GLN A 1 205 ? -21.283 26.654 0.847 1.00 95.25 205 GLN A C 1
ATOM 1451 O O . GLN A 1 205 ? -20.552 26.612 -0.142 1.00 95.25 205 GLN A O 1
ATOM 1456 N N . ILE A 1 206 ? -20.808 26.902 2.071 1.00 96.25 206 ILE A N 1
ATOM 1457 C CA . ILE A 1 206 ? -19.379 27.132 2.342 1.00 96.25 206 ILE A CA 1
ATOM 1458 C C . ILE A 1 206 ? -18.557 25.888 1.986 1.00 96.25 206 ILE A C 1
ATOM 1460 O O . ILE A 1 206 ? -17.533 25.993 1.312 1.00 96.25 206 ILE A O 1
ATOM 1464 N N . LEU A 1 207 ? -19.021 24.698 2.378 1.00 93.50 207 LEU A N 1
ATOM 1465 C CA . LEU A 1 207 ? -18.349 23.439 2.040 1.00 93.50 207 LEU A CA 1
ATOM 1466 C C . LEU A 1 207 ? -18.305 23.196 0.526 1.00 93.50 207 LEU A C 1
ATOM 1468 O O . LEU A 1 207 ? -17.293 22.729 0.004 1.00 93.50 207 LEU A O 1
ATOM 1472 N N . GLN A 1 208 ? -19.371 23.544 -0.198 1.00 95.38 208 GLN A N 1
ATOM 1473 C CA . GLN A 1 208 ? -19.389 23.456 -1.659 1.00 95.38 208 GLN A CA 1
ATOM 1474 C C . GLN A 1 208 ? -18.358 24.389 -2.307 1.00 95.38 208 GLN A C 1
ATOM 1476 O O . GLN A 1 208 ? -17.677 23.969 -3.242 1.00 95.38 208 GLN A O 1
ATOM 1481 N N . GLN A 1 209 ? -18.191 25.611 -1.796 1.00 95.69 209 GLN A N 1
ATOM 1482 C CA . GLN A 1 209 ? -17.154 26.531 -2.277 1.00 95.69 209 GLN A CA 1
ATOM 1483 C C . GLN A 1 209 ? -15.745 25.991 -2.005 1.00 95.69 209 GLN A C 1
ATOM 1485 O O . GLN A 1 209 ? -14.913 25.970 -2.911 1.00 95.69 209 GLN A O 1
ATOM 1490 N N . GLN A 1 210 ? -15.496 25.474 -0.798 1.00 94.81 210 GLN A N 1
ATOM 1491 C CA . GLN A 1 210 ? -14.209 24.861 -0.452 1.00 94.81 210 GLN A CA 1
ATOM 1492 C C . GLN A 1 210 ? -13.880 23.670 -1.356 1.00 94.81 210 GLN A C 1
ATOM 1494 O O . GLN A 1 210 ? -12.747 23.534 -1.816 1.00 94.81 210 GLN A O 1
ATOM 1499 N N . LYS A 1 211 ? -14.876 22.828 -1.661 1.00 96.62 211 LYS A N 1
ATOM 1500 C CA . LYS A 1 211 ? -14.714 21.712 -2.597 1.00 96.62 211 LYS A CA 1
ATOM 1501 C C . LYS A 1 211 ? -14.263 22.205 -3.976 1.00 96.62 211 LYS A C 1
ATOM 1503 O O . LYS A 1 211 ? -13.293 21.678 -4.513 1.00 96.62 211 LYS A O 1
ATOM 1508 N N . GLN A 1 212 ? -14.938 23.213 -4.528 1.00 94.12 212 GLN A N 1
ATOM 1509 C CA . GLN A 1 212 ? -14.606 23.761 -5.848 1.00 94.12 212 GLN A CA 1
ATOM 1510 C C . GLN A 1 212 ? -13.192 24.355 -5.890 1.00 94.12 212 GLN A C 1
ATOM 1512 O O . GLN A 1 212 ? -12.472 24.191 -6.875 1.00 94.12 212 GLN A O 1
ATOM 1517 N N . GLU A 1 213 ? -12.765 25.016 -4.815 1.00 95.88 213 GLU A N 1
ATOM 1518 C CA . GLU A 1 213 ? -11.413 25.564 -4.714 1.00 95.88 213 GLU A CA 1
ATOM 1519 C C . GLU A 1 213 ? -10.343 24.462 -4.676 1.00 95.88 213 GLU A C 1
ATOM 1521 O O . GLU A 1 213 ? -9.325 24.559 -5.367 1.00 95.88 213 GLU A O 1
ATOM 1526 N N . ILE A 1 214 ? -10.590 23.384 -3.925 1.00 93.44 214 ILE A N 1
ATOM 1527 C CA . ILE A 1 214 ? -9.698 22.219 -3.878 1.00 93.44 214 ILE A CA 1
ATOM 1528 C C . ILE A 1 214 ? -9.603 21.559 -5.259 1.00 93.44 214 ILE A C 1
ATOM 1530 O O . ILE A 1 214 ? -8.494 21.283 -5.714 1.00 93.44 214 ILE A O 1
ATOM 1534 N N . GLU A 1 215 ? -10.727 21.357 -5.952 1.00 91.12 215 GLU A N 1
ATOM 1535 C CA . GLU A 1 215 ? -10.751 20.786 -7.309 1.00 91.12 215 GLU A CA 1
ATOM 1536 C C . GLU A 1 215 ? -9.943 21.635 -8.301 1.00 91.12 215 GLU A C 1
ATOM 1538 O O . GLU A 1 215 ? -9.142 21.100 -9.071 1.00 91.12 215 GLU A O 1
ATOM 1543 N N . LYS A 1 216 ? -10.074 22.965 -8.240 1.00 90.56 216 LYS A N 1
ATOM 1544 C CA . LYS A 1 216 ? -9.275 23.878 -9.068 1.00 90.56 216 LYS A CA 1
ATOM 1545 C C . LYS A 1 216 ? -7.778 23.723 -8.790 1.00 90.56 216 LYS A C 1
ATOM 1547 O O . LYS A 1 216 ? -6.982 23.628 -9.720 1.00 90.56 216 LYS A O 1
ATOM 1552 N N . ARG A 1 217 ? -7.393 23.652 -7.516 1.00 88.06 217 ARG A N 1
ATOM 1553 C CA . ARG A 1 217 ? -5.992 23.511 -7.106 1.00 88.06 217 ARG A CA 1
ATOM 1554 C C . ARG A 1 217 ? -5.406 22.152 -7.502 1.00 88.06 217 ARG A C 1
ATOM 1556 O O . ARG A 1 217 ? -4.241 22.086 -7.882 1.00 88.06 217 ARG A O 1
ATOM 1563 N N . ILE A 1 218 ? -6.208 21.085 -7.462 1.00 85.62 218 ILE A N 1
ATOM 1564 C CA . ILE A 1 218 ? -5.837 19.772 -8.012 1.00 85.62 218 ILE A CA 1
ATOM 1565 C C . ILE A 1 218 ? -5.560 19.905 -9.510 1.00 85.62 218 ILE A C 1
ATOM 1567 O O . ILE A 1 218 ? -4.481 19.524 -9.950 1.00 85.62 218 ILE A O 1
ATOM 1571 N N . SER A 1 219 ? -6.463 20.527 -10.274 1.00 78.81 219 SER A N 1
ATOM 1572 C CA . SER A 1 219 ? -6.272 20.730 -11.716 1.00 78.81 219 SER A CA 1
ATOM 1573 C C . SER A 1 219 ? -5.009 21.539 -12.040 1.00 78.81 219 SER A C 1
ATOM 1575 O O . SER A 1 219 ? -4.298 21.211 -12.990 1.00 78.81 219 SER A O 1
ATOM 1577 N N . GLU A 1 220 ? -4.703 22.577 -11.259 1.00 80.88 220 GLU A N 1
ATOM 1578 C CA . GLU A 1 220 ? -3.477 23.370 -11.414 1.00 80.88 220 GLU A CA 1
ATOM 1579 C C . GLU A 1 220 ? -2.222 22.522 -11.149 1.00 80.88 220 GLU A C 1
ATOM 1581 O O . GLU A 1 220 ? -1.251 22.599 -11.902 1.00 80.88 220 GLU A O 1
ATOM 1586 N N . LEU A 1 221 ? -2.247 21.664 -10.126 1.00 75.81 221 LEU A N 1
ATOM 1587 C CA . LEU A 1 221 ? -1.124 20.787 -9.785 1.00 75.81 221 LEU A CA 1
ATOM 1588 C C . LEU A 1 221 ? -0.954 19.627 -10.782 1.00 75.81 221 LEU A C 1
ATOM 1590 O O . LEU A 1 221 ? 0.176 19.286 -11.136 1.00 75.81 221 LEU A O 1
ATOM 1594 N N . GLU A 1 222 ? -2.049 19.060 -11.288 1.00 69.38 222 GLU A N 1
ATOM 1595 C CA . GLU A 1 222 ? -2.042 18.008 -12.314 1.00 69.38 222 GLU A CA 1
ATOM 1596 C C . GLU A 1 222 ? -1.568 18.519 -13.679 1.00 69.38 222 GLU A C 1
ATOM 1598 O O . GLU A 1 222 ? -0.904 17.787 -14.416 1.00 69.38 222 GLU A O 1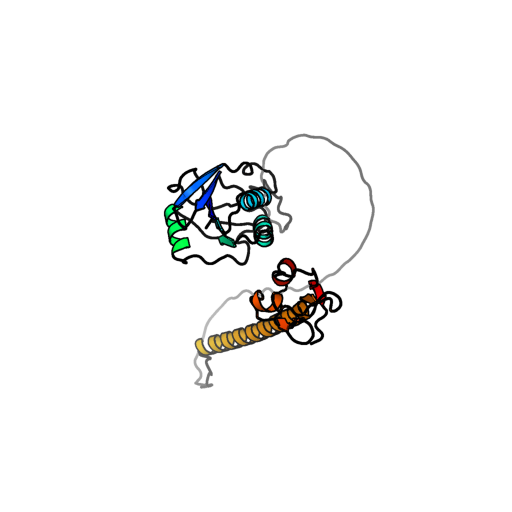
ATOM 1603 N N . SER A 1 223 ? -1.821 19.794 -13.996 1.00 62.25 223 SER A N 1
ATOM 1604 C CA . SER A 1 223 ? -1.332 20.429 -15.230 1.00 62.25 223 SER A CA 1
ATOM 1605 C C . SER A 1 223 ? 0.202 20.546 -15.299 1.00 62.25 223 SER A C 1
ATOM 1607 O O . SER A 1 223 ? 0.766 20.840 -16.354 1.00 62.25 223 SER A O 1
ATOM 1609 N N . GLY A 1 224 ? 0.900 20.280 -14.188 1.00 60.50 224 GLY A N 1
ATOM 1610 C CA . GLY A 1 224 ? 2.335 20.491 -14.045 1.00 60.50 224 GLY A CA 1
ATOM 1611 C C . GLY A 1 224 ? 3.209 19.598 -14.922 1.00 60.50 224 GLY A C 1
ATOM 1612 O O . GLY A 1 224 ? 4.027 20.124 -15.674 1.00 60.50 224 GLY A O 1
ATOM 1613 N N . ARG A 1 225 ? 3.123 18.266 -14.810 1.00 61.25 225 ARG A N 1
ATOM 1614 C CA . ARG A 1 225 ? 4.001 17.313 -15.528 1.00 61.25 225 ARG A CA 1
ATOM 1615 C C . ARG A 1 225 ? 3.366 15.924 -15.534 1.00 61.25 225 ARG A C 1
ATOM 1617 O O . ARG A 1 225 ? 3.457 15.216 -14.533 1.00 61.25 225 ARG A O 1
ATOM 1624 N N . LYS A 1 226 ? 2.785 15.489 -16.656 1.00 73.75 226 LYS A N 1
ATOM 1625 C CA . LYS A 1 226 ? 2.355 14.091 -16.805 1.00 73.75 226 LYS A CA 1
ATOM 1626 C C . LYS A 1 226 ? 3.426 13.323 -17.569 1.00 73.75 226 LYS A C 1
ATOM 1628 O O . LYS A 1 226 ? 3.852 13.729 -18.651 1.00 73.75 226 LYS A O 1
ATOM 1633 N N . ALA A 1 227 ? 3.897 12.226 -16.986 1.00 82.12 227 ALA A N 1
ATOM 1634 C CA . ALA A 1 227 ? 4.733 11.286 -17.713 1.00 82.12 227 ALA A CA 1
ATOM 1635 C C . ALA A 1 227 ? 3.873 10.591 -18.778 1.00 82.12 227 ALA A C 1
ATOM 1637 O O . ALA A 1 227 ? 2.765 10.141 -18.487 1.00 82.12 227 ALA A O 1
ATOM 1638 N N . ALA A 1 228 ? 4.374 10.512 -20.006 1.00 89.69 228 ALA A N 1
ATOM 1639 C CA . ALA A 1 228 ? 3.726 9.817 -21.110 1.00 89.69 228 ALA A CA 1
ATOM 1640 C C . ALA A 1 228 ? 4.765 9.041 -21.926 1.00 89.69 228 ALA A C 1
ATOM 1642 O O . ALA A 1 228 ? 5.958 9.363 -21.926 1.00 89.69 228 ALA A O 1
ATOM 1643 N N . ALA A 1 229 ? 4.305 7.997 -22.614 1.00 91.44 229 ALA A N 1
ATOM 1644 C CA . ALA A 1 229 ? 5.135 7.280 -23.569 1.00 91.44 229 ALA A CA 1
ATOM 1645 C C . ALA A 1 229 ? 5.409 8.164 -24.796 1.00 91.44 229 ALA A C 1
ATOM 1647 O O . ALA A 1 229 ? 4.500 8.771 -25.359 1.00 91.44 229 ALA A O 1
ATOM 1648 N N . PHE A 1 230 ? 6.670 8.225 -25.199 1.00 92.44 230 PHE A N 1
ATOM 1649 C CA . PHE A 1 230 ? 7.176 8.934 -26.362 1.00 92.44 230 PHE A CA 1
ATOM 1650 C C . PHE A 1 230 ? 7.769 7.927 -27.343 1.00 92.44 230 PHE A C 1
ATOM 1652 O O . PHE A 1 230 ? 8.444 6.982 -26.935 1.00 92.44 230 PHE A O 1
ATOM 1659 N N . ILE A 1 231 ? 7.505 8.123 -28.633 1.00 93.00 231 ILE A N 1
ATOM 1660 C CA . ILE A 1 231 ? 7.851 7.162 -29.680 1.00 93.00 231 ILE A CA 1
ATOM 1661 C C . ILE A 1 231 ? 8.906 7.770 -30.598 1.00 93.00 231 ILE A C 1
ATOM 1663 O O . ILE A 1 231 ? 8.709 8.827 -31.194 1.00 93.00 231 ILE A O 1
ATOM 1667 N N . GLN A 1 232 ? 10.025 7.064 -30.716 1.00 92.06 232 GLN A N 1
ATOM 1668 C CA . GLN A 1 232 ? 11.115 7.329 -31.642 1.00 92.06 232 GLN A CA 1
ATOM 1669 C C . GLN A 1 232 ? 10.718 6.812 -33.030 1.00 92.06 232 GLN A C 1
ATOM 1671 O O . GLN A 1 232 ? 10.733 5.607 -33.296 1.00 92.06 232 GLN A O 1
ATOM 1676 N N . THR A 1 233 ? 10.291 7.723 -33.907 1.00 91.50 233 THR A N 1
ATOM 1677 C CA . THR A 1 233 ? 9.787 7.398 -35.253 1.00 91.50 233 THR A CA 1
ATOM 1678 C C . THR A 1 233 ? 10.852 6.779 -36.161 1.00 91.50 233 THR A C 1
ATOM 1680 O O . THR A 1 233 ? 10.512 6.032 -37.070 1.00 91.50 233 THR A O 1
ATOM 1683 N N . ASP A 1 234 ? 12.134 7.012 -35.887 1.00 93.06 234 ASP A N 1
ATOM 1684 C CA . ASP A 1 234 ? 13.284 6.406 -36.567 1.00 93.06 234 ASP A CA 1
ATOM 1685 C C . ASP A 1 234 ? 13.444 4.904 -36.277 1.00 93.06 234 ASP A C 1
ATOM 1687 O O . ASP A 1 234 ? 13.955 4.168 -37.119 1.00 93.06 234 ASP A O 1
ATOM 1691 N N . LYS A 1 235 ? 12.973 4.429 -35.117 1.00 93.44 235 LYS A N 1
ATOM 1692 C CA . LYS A 1 235 ? 13.068 3.015 -34.698 1.00 93.44 235 LYS A CA 1
ATOM 1693 C C . LYS A 1 235 ? 11.733 2.273 -34.738 1.00 93.44 235 LYS A C 1
ATOM 1695 O O . LYS A 1 235 ? 11.683 1.045 -34.625 1.00 93.44 235 LYS A O 1
ATOM 1700 N N . CYS A 1 236 ? 10.628 3.002 -34.852 1.00 95.94 236 CYS A N 1
ATOM 1701 C CA . CYS A 1 236 ? 9.294 2.427 -34.867 1.00 95.94 236 CYS A CA 1
ATOM 1702 C C . CYS A 1 236 ? 8.994 1.782 -36.228 1.00 95.94 236 CYS A C 1
ATOM 1704 O O . CYS A 1 236 ? 9.008 2.450 -37.256 1.00 95.94 236 CYS A O 1
ATOM 1706 N N . THR A 1 237 ? 8.648 0.494 -36.227 1.00 95.12 237 THR A N 1
ATOM 1707 C CA . THR A 1 237 ? 8.218 -0.243 -37.431 1.00 95.12 237 THR A CA 1
ATOM 1708 C C . THR A 1 237 ? 6.697 -0.359 -37.558 1.00 95.12 237 THR A C 1
ATOM 1710 O O . THR A 1 237 ? 6.216 -1.124 -38.384 1.00 95.12 237 THR A O 1
ATOM 1713 N N . ALA A 1 238 ? 5.935 0.352 -36.716 1.00 94.56 238 ALA A N 1
ATOM 1714 C CA . ALA A 1 238 ? 4.470 0.299 -36.671 1.00 94.56 238 ALA A CA 1
ATOM 1715 C C . ALA A 1 238 ? 3.879 -1.124 -36.506 1.00 94.56 238 ALA A C 1
ATOM 1717 O O . ALA A 1 238 ? 2.766 -1.397 -36.938 1.00 94.56 238 ALA A O 1
ATOM 1718 N N . CYS A 1 239 ? 4.591 -2.036 -35.830 1.00 95.44 239 CYS A N 1
ATOM 1719 C CA . CYS A 1 239 ? 4.173 -3.437 -35.674 1.00 95.44 239 CYS A CA 1
ATOM 1720 C C . CYS A 1 239 ? 2.905 -3.657 -34.823 1.00 95.44 239 CYS A C 1
ATOM 1722 O O . CYS A 1 239 ? 2.377 -4.763 -34.792 1.00 95.44 239 CYS A O 1
ATOM 1724 N N . GLY A 1 240 ? 2.437 -2.640 -34.094 1.00 94.19 240 GLY A N 1
ATOM 1725 C CA . GLY A 1 240 ? 1.181 -2.689 -33.338 1.00 94.19 240 GLY A CA 1
ATOM 1726 C C . GLY A 1 240 ? 1.232 -3.348 -31.957 1.00 94.19 240 GLY A C 1
ATOM 1727 O O . GLY A 1 240 ? 0.270 -3.222 -31.205 1.00 94.19 240 GLY A O 1
ATOM 1728 N N . ILE A 1 241 ? 2.348 -3.972 -31.565 1.00 96.38 241 ILE A N 1
ATOM 1729 C CA . ILE A 1 241 ? 2.480 -4.658 -30.263 1.00 96.38 241 ILE A CA 1
ATOM 1730 C C . ILE A 1 241 ? 2.145 -3.717 -29.099 1.00 96.38 241 ILE A C 1
ATOM 1732 O O . ILE A 1 241 ? 1.350 -4.061 -28.230 1.00 96.38 241 ILE A O 1
ATOM 1736 N N . CYS A 1 242 ? 2.683 -2.494 -29.124 1.00 96.06 242 CYS A N 1
ATOM 1737 C CA . CYS A 1 242 ? 2.445 -1.493 -28.086 1.00 96.06 242 CYS A CA 1
ATOM 1738 C C . CYS A 1 242 ? 0.965 -1.107 -27.931 1.00 96.06 242 CYS A C 1
ATOM 1740 O O . CYS A 1 242 ? 0.534 -0.848 -26.810 1.00 96.06 242 CYS A O 1
ATOM 1742 N N . ALA A 1 243 ? 0.190 -1.084 -29.020 1.00 95.62 243 ALA A N 1
ATOM 1743 C CA . ALA A 1 243 ? -1.241 -0.802 -28.970 1.00 95.62 243 ALA A CA 1
ATOM 1744 C C . ALA A 1 243 ? -2.018 -1.959 -28.326 1.00 95.62 243 ALA A C 1
ATOM 1746 O O . ALA A 1 243 ? -2.867 -1.711 -27.476 1.00 95.62 243 ALA A O 1
ATOM 1747 N N . ASN A 1 244 ? -1.660 -3.206 -28.646 1.00 95.69 244 ASN A N 1
ATOM 1748 C CA . ASN A 1 244 ? -2.319 -4.401 -28.107 1.00 95.69 244 ASN A CA 1
ATOM 1749 C C . ASN A 1 244 ? -2.090 -4.592 -26.602 1.00 95.69 244 ASN A C 1
ATOM 1751 O O . ASN A 1 244 ? -2.977 -5.066 -25.899 1.00 95.69 244 ASN A O 1
ATOM 1755 N N . VAL A 1 245 ? -0.907 -4.227 -26.102 1.00 95.75 245 VAL A N 1
ATOM 1756 C CA . VAL A 1 245 ? -0.559 -4.369 -24.676 1.00 95.75 245 VAL A CA 1
ATOM 1757 C C . VAL A 1 245 ? -0.940 -3.144 -23.841 1.00 95.75 245 VAL A C 1
ATOM 1759 O O . VAL A 1 245 ? -0.680 -3.113 -22.640 1.00 95.75 245 VAL A O 1
ATOM 1762 N N . CYS A 1 246 ? -1.519 -2.101 -24.449 1.00 96.12 246 CYS A N 1
ATOM 1763 C CA . CYS A 1 246 ? -1.864 -0.879 -23.733 1.00 96.12 246 CYS A CA 1
ATOM 1764 C C . CYS A 1 246 ? -3.170 -1.062 -22.937 1.00 96.12 246 CYS A C 1
ATOM 1766 O O . CYS A 1 246 ? -4.238 -1.099 -23.545 1.00 96.12 246 CYS A O 1
ATOM 1768 N N . PRO A 1 247 ? -3.145 -1.060 -21.589 1.00 93.88 247 PRO A N 1
ATOM 1769 C CA . PRO A 1 247 ? -4.354 -1.284 -20.788 1.00 93.88 247 PRO A CA 1
ATOM 1770 C C . PRO A 1 247 ? -5.388 -0.156 -20.918 1.00 93.88 247 PRO A C 1
ATOM 1772 O O . PRO A 1 247 ? -6.567 -0.361 -20.654 1.00 93.88 247 PRO A O 1
ATOM 1775 N N . ASN A 1 248 ? -4.949 1.035 -21.337 1.00 94.81 248 ASN A N 1
ATOM 1776 C CA . ASN A 1 248 ? -5.789 2.230 -21.438 1.00 94.81 248 ASN A CA 1
ATOM 1777 C C . ASN A 1 248 ? -6.127 2.611 -22.882 1.00 94.81 248 ASN A C 1
ATOM 1779 O O . ASN A 1 248 ? -6.626 3.712 -23.108 1.00 94.81 248 ASN A O 1
ATOM 1783 N N . ASN A 1 249 ? -5.798 1.758 -23.864 1.00 94.44 249 ASN A N 1
ATOM 1784 C CA . ASN A 1 249 ? -5.976 2.047 -25.293 1.00 94.44 249 ASN A CA 1
ATOM 1785 C C . ASN A 1 249 ? -5.433 3.431 -25.700 1.00 94.44 249 ASN A C 1
ATOM 1787 O O . ASN A 1 249 ? -5.993 4.134 -26.537 1.00 94.44 249 ASN A O 1
ATOM 1791 N N . ALA A 1 250 ? -4.327 3.845 -25.078 1.00 94.88 250 ALA A N 1
ATOM 1792 C CA . ALA A 1 250 ? -3.740 5.166 -25.268 1.00 94.88 250 ALA A CA 1
ATOM 1793 C C . ALA A 1 250 ? -2.866 5.259 -26.528 1.00 94.88 250 ALA A C 1
ATOM 1795 O O . ALA A 1 250 ? -2.307 6.320 -26.790 1.00 94.88 250 ALA A O 1
ATOM 1796 N N . ILE A 1 251 ? -2.692 4.166 -27.274 1.00 95.31 251 ILE A N 1
ATOM 1797 C CA . ILE A 1 251 ? -1.784 4.081 -28.419 1.00 95.31 251 ILE A CA 1
ATOM 1798 C C . ILE A 1 251 ? -2.582 3.688 -29.657 1.00 95.31 251 ILE A C 1
ATOM 1800 O O . ILE A 1 251 ? -3.321 2.709 -29.644 1.00 95.31 251 ILE A O 1
ATOM 1804 N N . SER A 1 252 ? -2.395 4.448 -30.729 1.00 94.81 252 SER A N 1
ATOM 1805 C CA . SER A 1 252 ? -2.966 4.188 -32.052 1.00 94.81 252 SER A CA 1
ATOM 1806 C C . SER A 1 252 ? -1.848 3.937 -33.062 1.00 94.81 252 SER A C 1
ATOM 1808 O O . SER A 1 252 ? -0.724 4.408 -32.870 1.00 94.81 252 SER A O 1
ATOM 1810 N N . ILE A 1 253 ? -2.134 3.159 -34.106 1.00 95.00 253 ILE A N 1
ATOM 1811 C CA . ILE A 1 253 ? -1.169 2.808 -35.152 1.00 95.00 253 ILE A CA 1
ATOM 1812 C C . ILE A 1 253 ? -1.599 3.472 -36.454 1.00 95.00 253 ILE A C 1
ATOM 1814 O O . ILE A 1 253 ? -2.707 3.236 -36.928 1.00 95.00 253 ILE A O 1
ATOM 1818 N N . ASP A 1 254 ? -0.711 4.284 -37.014 1.00 88.81 254 ASP A N 1
ATOM 1819 C CA . ASP A 1 254 ? -0.823 4.840 -38.362 1.00 88.81 254 ASP A CA 1
ATOM 1820 C C . ASP A 1 254 ? 0.507 4.563 -39.095 1.00 88.81 254 ASP A C 1
ATOM 1822 O O . ASP A 1 254 ? 1.013 3.440 -39.038 1.00 88.81 254 ASP A O 1
ATOM 1826 N N . LYS A 1 255 ? 1.157 5.569 -39.697 1.00 89.81 255 LYS A N 1
ATOM 1827 C CA . LYS A 1 255 ? 2.532 5.441 -40.223 1.00 89.81 255 LYS A CA 1
ATOM 1828 C C . LYS A 1 255 ? 3.560 5.048 -39.148 1.00 89.81 255 LYS A C 1
ATOM 1830 O O . LYS A 1 255 ? 4.529 4.354 -39.441 1.00 89.81 255 LYS A O 1
ATOM 1835 N N . TYR A 1 256 ? 3.341 5.496 -37.914 1.00 92.88 256 TYR A N 1
ATOM 1836 C CA . TYR A 1 256 ? 4.073 5.109 -36.709 1.00 92.88 256 TYR A CA 1
ATOM 1837 C C . TYR A 1 256 ? 3.068 4.948 -35.568 1.00 92.88 256 TYR A C 1
ATOM 1839 O O . TYR A 1 256 ? 1.908 5.347 -35.690 1.00 92.88 256 TYR A O 1
ATOM 1847 N N . ALA A 1 257 ? 3.499 4.378 -34.446 1.00 93.94 257 ALA A N 1
ATOM 1848 C CA . ALA A 1 257 ? 2.671 4.387 -33.250 1.00 93.94 257 ALA A CA 1
ATOM 1849 C C . ALA A 1 257 ? 2.574 5.824 -32.686 1.00 93.94 257 ALA A C 1
ATOM 1851 O O . ALA A 1 257 ? 3.568 6.551 -32.643 1.00 93.94 257 ALA A O 1
ATOM 1852 N N . VAL A 1 258 ? 1.372 6.233 -32.272 1.00 93.88 258 VAL A N 1
ATOM 1853 C CA . VAL A 1 258 ? 1.051 7.572 -31.749 1.00 93.88 258 VAL A CA 1
ATOM 1854 C C . VAL A 1 258 ? 0.382 7.427 -30.385 1.00 93.88 258 VAL A C 1
ATOM 1856 O O . VAL A 1 258 ? -0.612 6.711 -30.249 1.00 93.88 258 VAL A O 1
ATOM 1859 N N . VAL A 1 259 ? 0.922 8.112 -29.374 1.00 93.25 259 VAL A N 1
ATOM 1860 C CA . VAL A 1 259 ? 0.424 8.067 -27.990 1.00 93.25 259 VAL A CA 1
ATOM 1861 C C . VAL A 1 259 ? -0.485 9.259 -27.713 1.00 93.25 259 VAL A C 1
ATOM 1863 O O . VAL A 1 259 ? -0.116 10.401 -27.969 1.00 93.25 259 VAL A O 1
ATOM 1866 N N . ASN A 1 260 ? -1.649 9.003 -27.121 1.00 91.12 260 ASN A N 1
ATOM 1867 C CA . ASN A 1 260 ? -2.510 10.025 -26.550 1.00 91.12 260 ASN A CA 1
ATOM 1868 C C . ASN A 1 260 ? -2.079 10.316 -25.094 1.00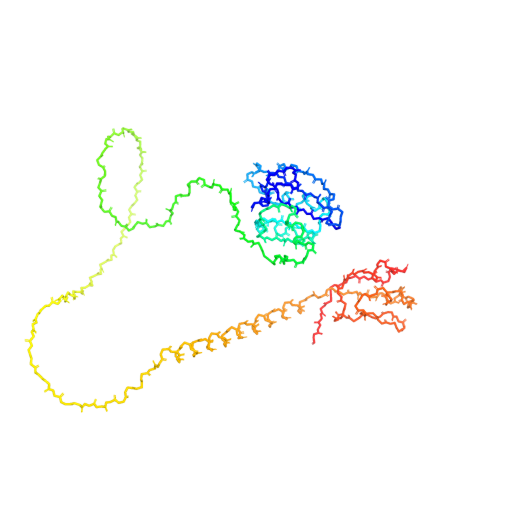 91.12 260 ASN A C 1
ATOM 1870 O O . ASN A 1 260 ? -2.324 9.486 -24.210 1.00 91.12 260 ASN A O 1
ATOM 1874 N N . PRO A 1 261 ? -1.478 11.484 -24.799 1.00 85.56 261 PRO A N 1
ATOM 1875 C CA . PRO A 1 261 ? -0.973 11.804 -23.461 1.00 85.56 261 PRO A CA 1
ATOM 1876 C C . PRO A 1 261 ? -2.087 11.953 -22.413 1.00 85.56 261 PRO A C 1
ATOM 1878 O O . PRO A 1 261 ? -1.842 11.767 -21.219 1.00 85.56 261 PRO A O 1
ATOM 1881 N N . LYS A 1 262 ? -3.332 12.230 -22.831 1.00 86.38 262 LYS A N 1
ATOM 1882 C CA . LYS A 1 262 ? -4.477 12.314 -21.911 1.00 86.38 262 LYS A CA 1
ATOM 1883 C C . LYS A 1 262 ? -4.845 10.933 -21.362 1.00 86.38 262 LYS A C 1
ATOM 1885 O O . LYS A 1 262 ? -5.059 10.802 -20.160 1.00 86.38 262 LYS A O 1
ATOM 1890 N N . LEU A 1 263 ? -4.827 9.906 -22.215 1.00 89.19 263 LEU A N 1
ATOM 1891 C CA . LEU A 1 263 ? -5.162 8.519 -21.855 1.00 89.19 263 LEU A CA 1
ATOM 1892 C C . LEU A 1 263 ? -3.967 7.723 -21.308 1.00 89.19 263 LEU A C 1
ATOM 1894 O O . LEU A 1 263 ? -4.139 6.751 -20.575 1.00 89.19 263 LEU A O 1
ATOM 1898 N N . CYS A 1 264 ? -2.741 8.116 -21.651 1.00 91.25 264 CYS A N 1
ATOM 1899 C CA . CYS A 1 264 ? -1.542 7.439 -21.176 1.00 91.25 264 CYS A CA 1
ATOM 1900 C C . CYS A 1 264 ? -1.356 7.653 -19.664 1.00 91.25 264 CYS A C 1
ATOM 1902 O O . CYS A 1 264 ? -1.378 8.782 -19.177 1.00 91.25 264 CYS A O 1
ATOM 1904 N N . THR A 1 265 ? -1.135 6.568 -18.923 1.00 89.50 265 THR A N 1
ATOM 1905 C CA . THR A 1 265 ? -0.827 6.587 -17.480 1.00 89.50 265 THR A CA 1
ATOM 1906 C C . THR A 1 265 ? 0.652 6.341 -17.185 1.00 89.50 265 THR A C 1
ATOM 1908 O O . THR A 1 265 ? 1.024 6.185 -16.029 1.00 89.50 265 THR A O 1
ATOM 1911 N 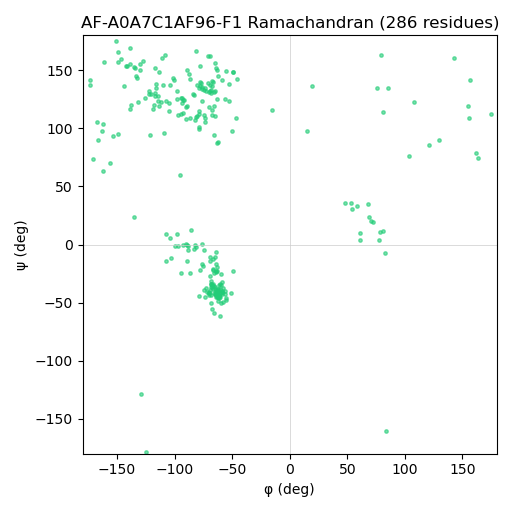N . ALA A 1 266 ? 1.494 6.257 -18.223 1.00 90.81 266 ALA A N 1
ATOM 1912 C CA . ALA A 1 266 ? 2.914 5.912 -18.119 1.00 90.81 266 ALA A CA 1
ATOM 1913 C C . ALA A 1 266 ? 3.216 4.604 -17.357 1.00 90.81 266 ALA A C 1
ATOM 1915 O O . ALA A 1 266 ? 4.264 4.471 -16.737 1.00 90.81 266 ALA A O 1
ATOM 1916 N N . CYS A 1 267 ? 2.354 3.591 -17.485 1.00 92.81 267 CYS A N 1
ATOM 1917 C CA . CYS A 1 267 ? 2.574 2.252 -16.916 1.00 92.81 267 CYS A CA 1
ATOM 1918 C C . CYS A 1 267 ? 3.777 1.480 -17.500 1.00 92.81 267 CYS A C 1
ATOM 1920 O O . CYS A 1 267 ? 4.086 0.394 -17.028 1.00 92.81 267 CYS A O 1
ATOM 1922 N N . ALA A 1 268 ? 4.426 2.007 -18.545 1.00 92.62 268 ALA A N 1
ATOM 1923 C CA . ALA A 1 268 ? 5.628 1.465 -19.188 1.00 92.62 268 ALA A CA 1
ATOM 1924 C C . ALA A 1 268 ? 5.527 0.060 -19.826 1.00 92.62 268 ALA A C 1
ATOM 1926 O O . ALA A 1 268 ? 6.505 -0.387 -20.416 1.00 92.62 268 ALA A O 1
ATOM 1927 N N . VAL A 1 269 ? 4.356 -0.585 -19.847 1.00 94.56 269 VAL A N 1
ATOM 1928 C CA . VAL A 1 269 ? 4.159 -1.899 -20.504 1.00 94.56 269 VAL A CA 1
ATOM 1929 C C . VAL A 1 269 ? 4.567 -1.870 -21.984 1.00 94.56 269 VAL A C 1
ATOM 1931 O O . VAL A 1 269 ? 5.264 -2.745 -22.477 1.00 94.56 269 VAL A O 1
ATOM 1934 N N . CYS A 1 270 ? 4.212 -0.811 -22.714 1.00 95.31 270 CYS A N 1
ATOM 1935 C CA . CYS A 1 270 ? 4.614 -0.674 -24.117 1.00 95.31 270 CYS A CA 1
ATOM 1936 C C . CYS A 1 270 ? 6.136 -0.542 -24.323 1.00 95.31 270 CYS A C 1
ATOM 1938 O O . CYS A 1 270 ? 6.622 -0.857 -25.405 1.00 95.31 270 CYS A O 1
ATOM 1940 N N . VAL A 1 271 ? 6.882 -0.080 -23.313 1.00 95.38 271 VAL A N 1
ATOM 1941 C CA . VAL A 1 271 ? 8.342 0.065 -23.385 1.00 95.38 271 VAL A CA 1
ATOM 1942 C C . VAL A 1 271 ? 9.011 -1.302 -23.306 1.00 95.38 271 VAL A C 1
ATOM 1944 O O . VAL A 1 271 ? 9.888 -1.578 -24.120 1.00 95.38 271 VAL A O 1
ATOM 1947 N N . SER A 1 272 ? 8.576 -2.163 -22.379 1.00 93.44 272 SER A N 1
ATOM 1948 C CA . SER A 1 272 ? 9.128 -3.516 -22.230 1.00 93.44 272 SER A CA 1
ATOM 1949 C C . SER A 1 272 ? 8.813 -4.413 -23.425 1.00 93.44 272 SER A C 1
ATOM 1951 O O . SER A 1 272 ? 9.644 -5.224 -23.815 1.00 93.44 272 SER A O 1
ATOM 1953 N N . GLU A 1 273 ? 7.646 -4.227 -24.040 1.00 95.44 273 GLU A N 1
ATOM 1954 C CA . GLU A 1 273 ? 7.175 -5.059 -25.153 1.00 95.44 273 GLU A CA 1
ATOM 1955 C C . GLU A 1 273 ? 7.628 -4.557 -26.534 1.00 95.44 273 GLU A C 1
ATOM 1957 O O . GLU A 1 273 ? 7.296 -5.159 -27.555 1.00 95.44 273 GLU A O 1
ATOM 1962 N N . CYS A 1 274 ? 8.354 -3.436 -26.617 1.00 96.44 274 CYS A N 1
ATOM 1963 C CA . CYS A 1 274 ? 8.799 -2.911 -27.904 1.00 96.44 274 CYS A CA 1
ATOM 1964 C C . CYS A 1 274 ? 10.061 -3.650 -28.390 1.00 96.44 274 CYS A C 1
ATOM 1966 O O . CYS A 1 274 ? 11.147 -3.384 -27.870 1.00 96.44 274 CYS A O 1
ATOM 1968 N N . PRO A 1 275 ? 9.986 -4.483 -29.448 1.00 93.94 275 PRO A N 1
ATOM 1969 C CA . PRO A 1 275 ? 11.134 -5.273 -29.906 1.00 93.94 275 PRO A CA 1
ATOM 1970 C C . PRO A 1 275 ? 12.283 -4.410 -30.447 1.00 93.94 275 PRO A C 1
ATOM 1972 O O . PRO A 1 275 ? 13.436 -4.825 -30.423 1.00 93.94 275 PRO A O 1
ATOM 1975 N N . ASN A 1 276 ? 11.979 -3.191 -30.905 1.00 94.25 276 ASN A N 1
ATOM 1976 C CA . ASN A 1 276 ? 12.969 -2.263 -31.455 1.00 94.25 276 ASN A CA 1
ATOM 1977 C C . ASN A 1 276 ? 13.466 -1.235 -30.427 1.00 94.25 276 ASN A C 1
ATOM 1979 O O . ASN A 1 276 ? 14.248 -0.353 -30.783 1.00 94.25 276 ASN A O 1
ATOM 1983 N N . GLY A 1 277 ? 12.956 -1.266 -29.188 1.00 92.50 277 GLY A N 1
ATOM 1984 C CA . GLY A 1 277 ? 13.275 -0.256 -28.174 1.00 92.50 277 GLY A CA 1
ATOM 1985 C C . GLY A 1 277 ? 12.917 1.175 -28.600 1.00 92.50 277 GLY A C 1
ATOM 1986 O O . GLY A 1 277 ? 13.620 2.123 -28.259 1.00 92.50 277 GLY A O 1
ATOM 1987 N N . ALA A 1 278 ? 11.850 1.341 -29.385 1.00 94.50 278 ALA A N 1
ATOM 1988 C CA . ALA A 1 278 ? 11.453 2.623 -29.970 1.00 94.50 278 ALA A CA 1
ATOM 1989 C C . ALA A 1 278 ? 10.656 3.527 -29.011 1.00 94.50 278 ALA A C 1
ATOM 1991 O O . ALA A 1 278 ? 10.233 4.606 -29.415 1.00 94.50 278 ALA A O 1
ATOM 1992 N N . ILE A 1 279 ? 10.389 3.098 -27.774 1.00 94.38 279 ILE A N 1
ATOM 1993 C CA . ILE A 1 279 ? 9.479 3.792 -26.852 1.00 94.38 279 ILE A CA 1
ATOM 1994 C C . ILE A 1 279 ? 10.221 4.154 -25.567 1.00 94.38 279 ILE A C 1
ATOM 1996 O O . ILE A 1 279 ? 10.888 3.311 -24.976 1.00 94.38 279 ILE A O 1
ATOM 2000 N N . THR A 1 280 ? 10.083 5.398 -25.113 1.00 93.25 280 THR A N 1
ATOM 2001 C CA . THR A 1 280 ? 10.633 5.886 -23.840 1.00 93.25 280 THR A CA 1
ATOM 2002 C C . THR A 1 280 ? 9.562 6.610 -23.030 1.00 93.25 280 THR A C 1
ATOM 2004 O O . THR A 1 280 ? 8.589 7.110 -23.584 1.00 93.25 280 THR A O 1
ATOM 2007 N N . ILE A 1 281 ? 9.706 6.673 -21.705 1.00 92.31 281 ILE A N 1
ATOM 2008 C CA . ILE A 1 281 ? 8.826 7.494 -20.861 1.00 92.31 281 ILE A CA 1
ATOM 2009 C C . ILE A 1 281 ? 9.473 8.862 -20.681 1.00 92.31 281 ILE A C 1
ATOM 2011 O O . ILE A 1 281 ? 10.611 8.959 -20.226 1.00 92.31 281 ILE A O 1
ATOM 2015 N N . THR A 1 282 ? 8.746 9.922 -21.023 1.00 84.06 282 THR A N 1
ATOM 2016 C CA . THR A 1 2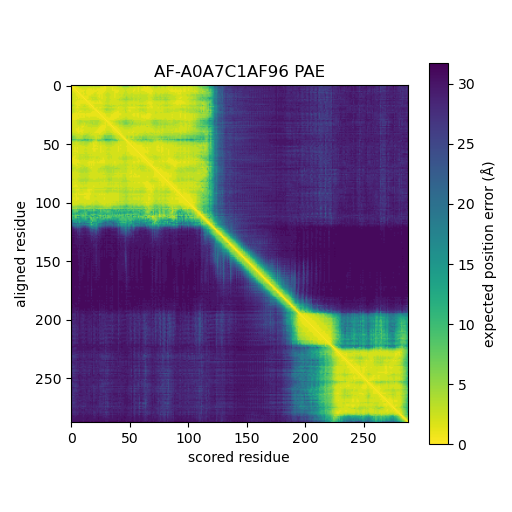82 ? 9.206 11.302 -20.829 1.00 84.06 282 THR A CA 1
ATOM 2017 C C . THR A 1 282 ? 8.136 12.123 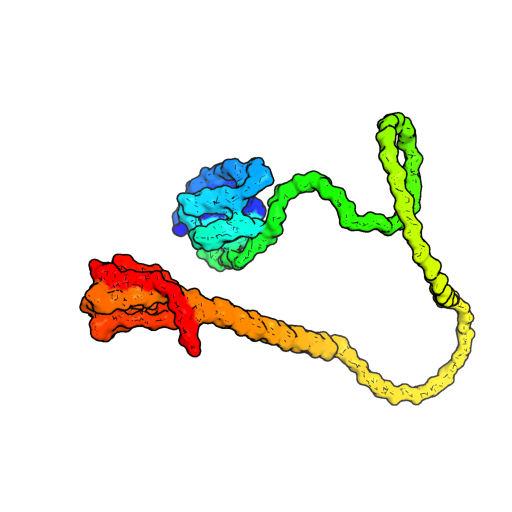-20.124 1.00 84.06 282 THR A C 1
ATOM 2019 O O . THR A 1 282 ? 6.942 11.843 -20.230 1.00 84.06 282 THR A O 1
ATOM 2022 N N . GLN A 1 283 ? 8.559 13.127 -19.356 1.00 79.06 283 GLN A N 1
ATOM 2023 C CA . GLN A 1 283 ? 7.638 14.104 -18.783 1.00 79.06 283 GLN A CA 1
ATOM 2024 C C . GLN A 1 283 ? 7.282 15.111 -19.872 1.00 79.06 283 GLN A C 1
ATOM 2026 O O . GLN A 1 283 ? 8.157 15.839 -20.341 1.00 79.06 283 GLN A O 1
ATOM 2031 N N . GLN A 1 284 ? 6.015 15.150 -20.279 1.00 64.38 284 GLN A N 1
ATOM 2032 C CA . GLN A 1 284 ? 5.533 16.143 -21.231 1.00 64.38 284 GLN A CA 1
ATOM 2033 C C . GLN A 1 284 ? 4.725 17.211 -20.499 1.00 64.38 284 GLN A C 1
ATOM 2035 O O . GLN A 1 284 ? 3.915 16.921 -19.615 1.00 64.38 284 GLN A O 1
ATOM 2040 N N . LYS A 1 285 ? 4.962 18.470 -20.874 1.00 56.69 285 LYS A N 1
ATOM 2041 C CA . LYS A 1 285 ? 4.093 19.578 -20.492 1.00 56.69 285 LYS A CA 1
ATOM 2042 C C . LYS A 1 285 ? 2.823 19.432 -21.329 1.00 56.69 285 LYS A C 1
ATOM 2044 O O . LYS A 1 285 ? 2.877 19.592 -22.545 1.00 56.69 285 LYS A O 1
ATOM 2049 N N . ILE A 1 286 ? 1.716 19.047 -20.699 1.00 58.62 286 ILE A N 1
ATOM 2050 C CA . ILE A 1 286 ? 0.423 18.987 -21.383 1.00 58.62 286 ILE A CA 1
ATOM 2051 C C . ILE A 1 286 ? -0.093 20.421 -21.439 1.00 58.62 286 ILE A C 1
ATOM 2053 O O . ILE A 1 286 ? -0.599 20.944 -20.449 1.00 58.62 286 ILE A O 1
ATOM 2057 N N . GLU A 1 287 ? 0.079 21.079 -22.580 1.00 54.75 287 GLU A N 1
ATOM 2058 C CA . GLU A 1 287 ? -0.644 22.320 -22.850 1.00 54.75 287 GLU A CA 1
ATOM 2059 C C . GLU A 1 287 ? -2.116 21.944 -23.061 1.00 54.75 287 GLU A C 1
ATOM 2061 O O . GLU A 1 287 ? -2.438 21.083 -23.884 1.00 54.75 287 GLU A O 1
ATOM 2066 N N . SER A 1 288 ? -2.971 22.474 -22.182 1.00 48.25 288 SER A N 1
ATOM 2067 C CA . SER A 1 288 ? -4.411 22.190 -22.143 1.00 48.25 288 SER A CA 1
ATOM 2068 C C . SER A 1 288 ? -5.162 22.986 -23.195 1.00 48.25 288 SER A C 1
ATOM 2070 O O . SER A 1 288 ? -4.804 24.168 -23.384 1.00 48.25 288 SER A O 1
#

Secondary structure (DSSP, 8-state):
-EEEEEESSSSTTSBBPSBSTT-SEEEEEETTT--EEEEE-TTTT-SS-HHHHHHHHHHHTT-SEEE-SB--HHHHHHHHHHT-EEE-S--SBHHHHHHHHHTT-PPPPSS-SS-TTTT-----------------PPP----------------------------------------------------HHHHHHHHHHHHHHHHHHHHHHHHHHHHHHHTS-EEEEEE-TTT----SHHHHT-TT--EEESSSEEE-TTT-----HHHHT-TT--EEEEEE----

pLDDT: mean 78.54, std 21.74, range [34.75, 98.06]